Protein AF-A0A8H8A0B0-F1 (afdb_monomer)

Radius of gyration: 23.42 Å; Cα contacts (8 Å, |Δi|>4): 207; chains: 1; bounding box: 72×51×48 Å

InterPro domains:
  IPR011990 Tetratricopeptide-like helical domain superfamily [G3DSA:1.25.40.10] (2-186)
  IPR011990 Tetratricopeptide-like helical domain superfamily [SSF48452] (5-147)
  IPR019734 Tetratricopeptide repeat [PF13181] (86-110)
  IPR019734 Tetratricopeptide repeat [SM00028] (80-113)
  IPR019734 Tetratricopeptide repeat [SM00028] (118-151)
  IPR038906 Tetratricopeptide repeat protein 36 [PTHR21405] (84-177)

Sequence (189 aa):
MEADAVLHAEAGRLDEAIDELNKCINVCGDYASAYNNRYAVLRAGRLVESMVRTSACFVVVRACQNSMHFFFSFLGPPHLWEFSR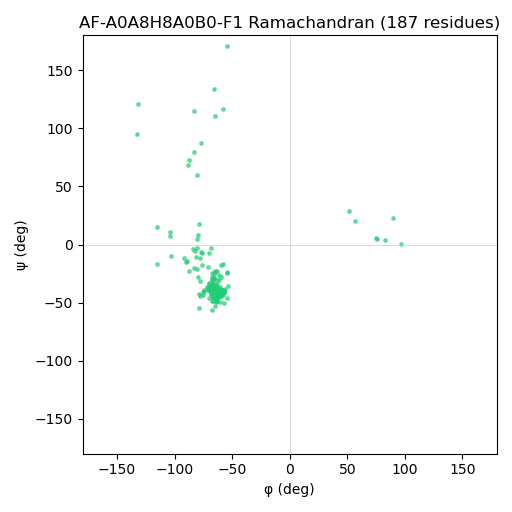RAQAYRLKGENDKAKDDLDKAILLAGGDKAVLNKAYTQRGALHKALGNEDTALADLEKGAEYGNPIASGAAVSMNPYAKLCNAIVSEVMEAELRKGLGKDKAEQ

Secondary structure (DSSP, 8-state):
-HHHHHHHHHTT-HHHHHHHHHHHHHH-TT-HHHHHHHHHHHHHTT-HHHHHHHHHHTTSTTTGGGGGTTTTTSS--TTHHHHHHHHHHHHHTT-HHHHHHHHHHHHHHTTT-HHHHHHHHHHHHHHHHHTT-HHHHHHHHHHHHHTT-HHHHHHHHHH-HHHHHHHHHHHHHHHHHHHHHHHHTTT--

Nearest PDB structures (foldseek):
  9fef-assembly1_E  TM=3.498E-01  e=2.216E-02  Trypanosoma cruzi strain CL Brener
  3rkv-assembly1_A  TM=4.868E-01  e=1.807E-01  Caenorhabditis elegans
  7wb4-assembly1_e  TM=5.100E-01  e=2.306E-01  Xenopus laevis
  8gl8-assembly1_I  TM=4.202E-01  e=2.306E-01  Flavobacterium johnsoniae
  7tdz-assembly1_a  TM=5.398E-01  e=6.750E-01  Xenopus laevis

Mean predicted aligned error: 14.29 Å

Structure (mmCIF, N/CA/C/O backbone):
data_AF-A0A8H8A0B0-F1
#
_entry.id   AF-A0A8H8A0B0-F1
#
loop_
_atom_site.group_PDB
_atom_site.id
_atom_site.type_symbol
_atom_site.label_atom_id
_atom_site.label_alt_id
_atom_site.label_comp_id
_atom_site.label_asym_id
_atom_site.label_entity_id
_atom_site.label_seq_id
_atom_site.pdbx_PDB_ins_code
_atom_site.Cartn_x
_atom_site.Cartn_y
_atom_site.Cartn_z
_atom_site.occupancy
_atom_site.B_iso_or_equiv
_atom_site.auth_seq_id
_atom_site.auth_comp_id
_atom_site.auth_asym_id
_atom_site.auth_atom_id
_atom_site.pdbx_PDB_model_num
ATOM 1 N N . MET A 1 1 ? 16.549 8.514 -24.887 1.00 73.06 1 MET A N 1
ATOM 2 C CA . MET A 1 1 ? 15.956 7.273 -24.354 1.00 73.06 1 MET A CA 1
ATOM 3 C C . MET A 1 1 ? 15.178 7.539 -23.063 1.00 73.06 1 MET A C 1
ATOM 5 O O . MET A 1 1 ? 13.972 7.690 -23.128 1.00 73.06 1 MET A O 1
ATOM 9 N N . GLU A 1 2 ? 15.800 7.688 -21.886 1.00 75.69 2 GLU A N 1
ATOM 10 C CA . GLU A 1 2 ? 15.018 7.940 -20.654 1.00 75.69 2 GLU A CA 1
ATOM 11 C C . GLU A 1 2 ? 14.378 9.335 -20.604 1.00 75.69 2 GLU A C 1
ATOM 13 O O . GLU A 1 2 ? 13.201 9.447 -20.279 1.00 75.69 2 GLU A O 1
ATOM 18 N N . ALA A 1 3 ? 15.131 10.386 -20.942 1.00 80.88 3 ALA A N 1
ATOM 19 C CA . ALA A 1 3 ? 14.596 11.747 -20.999 1.00 80.88 3 ALA A CA 1
ATOM 20 C C . ALA A 1 3 ? 13.410 11.844 -21.975 1.00 80.88 3 ALA A C 1
ATOM 22 O O . ALA A 1 3 ? 12.396 12.457 -21.656 1.00 80.88 3 ALA A O 1
ATOM 23 N N . ASP A 1 4 ? 13.498 11.152 -23.114 1.00 85.38 4 ASP A N 1
ATOM 24 C CA . ASP A 1 4 ? 12.408 11.071 -24.091 1.00 85.38 4 ASP A CA 1
ATOM 25 C C . ASP A 1 4 ? 11.184 10.370 -23.493 1.00 85.38 4 ASP A C 1
ATOM 27 O O . ASP A 1 4 ? 10.067 10.861 -23.626 1.00 85.38 4 ASP A O 1
ATOM 31 N N . ALA A 1 5 ? 11.376 9.273 -22.754 1.00 83.50 5 ALA A N 1
ATOM 32 C CA . ALA A 1 5 ? 10.277 8.596 -22.073 1.00 83.50 5 ALA A CA 1
ATOM 33 C C . ALA A 1 5 ? 9.561 9.488 -21.048 1.00 83.50 5 ALA A C 1
ATOM 35 O O . ALA A 1 5 ? 8.336 9.435 -20.937 1.00 83.50 5 ALA A O 1
ATOM 36 N N . VAL A 1 6 ? 10.308 10.319 -20.313 1.00 80.12 6 VAL A N 1
ATOM 37 C CA . VAL A 1 6 ? 9.731 11.296 -19.377 1.00 80.12 6 VAL A CA 1
ATOM 38 C C . VAL A 1 6 ? 8.913 12.342 -20.138 1.00 80.12 6 VAL A C 1
ATOM 40 O O . VAL A 1 6 ? 7.777 12.605 -19.756 1.00 80.12 6 VAL A O 1
ATOM 43 N N . LEU A 1 7 ? 9.418 12.851 -21.265 1.00 86.06 7 LEU A N 1
ATOM 44 C CA . LEU A 1 7 ? 8.682 13.794 -22.116 1.00 86.06 7 LEU A CA 1
ATOM 45 C C . LEU A 1 7 ? 7.396 13.182 -22.698 1.00 86.06 7 LEU A C 1
ATOM 47 O O . LEU A 1 7 ? 6.354 13.837 -22.734 1.00 86.06 7 LEU A O 1
ATOM 51 N N . HIS A 1 8 ? 7.434 11.918 -23.131 1.00 85.19 8 HIS A N 1
ATOM 52 C CA . HIS A 1 8 ? 6.237 11.197 -23.577 1.00 85.19 8 HIS A CA 1
ATOM 53 C C . HIS A 1 8 ? 5.222 11.024 -22.438 1.00 85.19 8 HIS A C 1
ATOM 55 O O . HIS A 1 8 ? 4.023 11.214 -22.654 1.00 85.19 8 HIS A O 1
ATOM 61 N N . ALA A 1 9 ? 5.691 10.738 -21.219 1.00 80.50 9 ALA A N 1
ATOM 62 C CA . ALA A 1 9 ? 4.840 10.612 -20.040 1.00 80.50 9 ALA A CA 1
ATOM 63 C C . ALA A 1 9 ? 4.184 11.944 -19.640 1.00 80.50 9 ALA A C 1
ATOM 65 O O . ALA A 1 9 ? 2.982 11.972 -19.378 1.00 80.50 9 ALA A O 1
ATOM 66 N N . GLU A 1 10 ? 4.941 13.045 -19.641 1.00 81.12 10 GLU A N 1
ATOM 67 C CA . GLU A 1 10 ? 4.428 14.398 -19.375 1.00 81.12 10 GLU A CA 1
ATOM 68 C C . GLU A 1 10 ? 3.406 14.839 -20.428 1.00 81.12 10 GLU A C 1
ATOM 70 O O . GLU A 1 10 ? 2.420 15.500 -20.106 1.00 81.12 10 GLU A O 1
ATOM 75 N N . ALA A 1 11 ? 3.587 14.408 -21.676 1.00 86.50 11 ALA A N 1
ATOM 76 C CA . ALA A 1 11 ? 2.640 14.650 -22.757 1.00 86.50 11 ALA A CA 1
ATOM 77 C C . ALA A 1 11 ? 1.433 13.686 -22.767 1.00 86.50 11 ALA A C 1
ATOM 79 O O . ALA A 1 11 ? 0.626 13.728 -23.696 1.00 86.50 11 ALA A O 1
ATOM 80 N N . GLY A 1 12 ? 1.307 12.799 -21.771 1.00 82.69 12 GLY A N 1
ATOM 81 C CA . GLY A 1 12 ? 0.203 11.843 -21.640 1.00 82.69 12 GLY A CA 1
ATOM 82 C C . GLY A 1 12 ? 0.261 10.644 -22.594 1.00 82.69 12 GLY A C 1
ATOM 83 O O . GLY A 1 12 ? -0.661 9.830 -22.609 1.00 82.69 12 GLY A O 1
ATOM 84 N N . ARG A 1 13 ? 1.340 10.490 -23.371 1.00 85.44 13 ARG A N 1
ATOM 85 C CA . ARG A 1 13 ? 1.559 9.356 -24.282 1.00 85.44 13 ARG A CA 1
ATOM 86 C C . ARG A 1 13 ? 2.233 8.212 -23.527 1.00 85.44 13 ARG A C 1
ATOM 88 O O . ARG A 1 13 ? 3.426 7.949 -23.662 1.00 85.44 13 ARG A O 1
ATOM 95 N N . LEU A 1 14 ? 1.449 7.567 -22.666 1.00 80.81 14 LEU A N 1
ATOM 96 C CA . LEU A 1 14 ? 1.947 6.592 -21.693 1.00 80.81 14 LEU A CA 1
ATOM 97 C C . LEU A 1 14 ? 2.497 5.313 -22.347 1.00 80.81 14 LEU A C 1
ATOM 99 O O . LEU A 1 14 ? 3.480 4.769 -21.851 1.00 80.81 14 LEU A O 1
ATOM 103 N N . ASP A 1 15 ? 1.916 4.861 -23.460 1.00 80.38 15 ASP A N 1
ATOM 104 C CA . ASP A 1 15 ? 2.368 3.651 -24.165 1.00 80.38 15 ASP A CA 1
ATOM 105 C C . ASP A 1 15 ? 3.755 3.846 -24.796 1.00 80.38 15 ASP A C 1
ATOM 107 O O . ASP A 1 15 ? 4.658 3.035 -24.592 1.00 80.38 15 ASP A O 1
ATOM 111 N N . GLU A 1 16 ? 3.968 4.984 -25.461 1.00 83.81 16 GLU A N 1
ATOM 112 C CA . GLU A 1 16 ? 5.264 5.358 -26.042 1.00 83.81 16 GLU A CA 1
ATOM 113 C C . GLU A 1 16 ? 6.342 5.508 -24.960 1.00 83.81 16 GLU A C 1
ATOM 115 O O . GLU A 1 16 ? 7.472 5.047 -25.125 1.00 83.81 16 GLU A O 1
ATOM 120 N N . ALA A 1 17 ? 5.981 6.104 -23.818 1.00 84.25 17 ALA A N 1
ATOM 121 C CA . ALA A 1 17 ? 6.876 6.215 -22.672 1.00 84.25 17 ALA A CA 1
ATOM 122 C C . ALA A 1 17 ? 7.296 4.833 -22.139 1.00 84.25 17 ALA A C 1
ATOM 124 O O . ALA A 1 17 ? 8.463 4.623 -21.806 1.00 84.25 17 ALA A O 1
ATOM 125 N N . ILE A 1 18 ? 6.372 3.869 -22.079 1.00 80.19 18 ILE A N 1
ATOM 126 C CA . ILE A 1 18 ? 6.668 2.496 -21.646 1.00 80.19 18 ILE A CA 1
ATOM 127 C C . ILE A 1 18 ? 7.597 1.796 -22.635 1.00 80.19 18 ILE A C 1
ATOM 129 O O . ILE A 1 18 ? 8.544 1.139 -22.197 1.00 80.19 18 ILE A O 1
ATOM 133 N N . ASP A 1 19 ? 7.361 1.938 -23.937 1.00 82.69 19 ASP A N 1
ATOM 134 C CA . ASP A 1 19 ? 8.206 1.336 -24.969 1.00 82.69 19 ASP A CA 1
ATOM 135 C C . ASP A 1 19 ? 9.628 1.885 -24.932 1.00 82.69 19 ASP A C 1
ATOM 137 O O . ASP A 1 19 ? 10.597 1.126 -25.007 1.00 82.69 19 ASP A O 1
ATOM 141 N N . GLU A 1 20 ? 9.774 3.189 -24.736 1.00 85.38 20 GLU A N 1
ATOM 142 C CA . GLU A 1 20 ? 11.083 3.818 -24.641 1.00 85.38 20 GLU A CA 1
ATOM 143 C C . GLU A 1 20 ? 11.836 3.373 -23.373 1.00 85.38 20 GLU A C 1
ATOM 145 O O . GLU A 1 20 ? 13.033 3.078 -23.414 1.00 85.38 20 GLU A O 1
ATOM 150 N N . LEU A 1 21 ? 11.125 3.183 -22.257 1.00 76.19 21 LEU A N 1
ATOM 151 C CA . LEU A 1 21 ? 11.701 2.616 -21.032 1.00 76.19 21 LEU A CA 1
ATOM 152 C C . LEU A 1 21 ? 12.034 1.128 -21.180 1.00 76.19 21 LEU A C 1
ATOM 154 O O . LEU A 1 21 ? 13.028 0.670 -20.618 1.00 76.19 21 LEU A O 1
ATOM 158 N N . ASN A 1 22 ? 11.262 0.371 -21.964 1.00 76.25 22 ASN A N 1
ATOM 159 C CA . ASN A 1 22 ? 11.602 -1.007 -22.320 1.00 76.25 22 ASN A CA 1
ATOM 160 C C . ASN A 1 22 ? 12.890 -1.061 -23.145 1.00 76.25 22 ASN A C 1
ATOM 162 O O . ASN A 1 22 ? 13.726 -1.924 -22.894 1.00 76.25 22 ASN A O 1
ATOM 166 N N . LYS A 1 23 ? 13.102 -0.120 -24.074 1.00 81.94 23 LYS A N 1
ATOM 167 C CA . LYS A 1 23 ? 14.379 -0.007 -24.796 1.00 81.94 23 LYS A CA 1
ATOM 168 C C . LYS A 1 23 ? 15.532 0.299 -23.840 1.00 81.94 23 LYS A C 1
ATOM 170 O O . LYS A 1 23 ? 16.561 -0.363 -23.935 1.00 81.94 23 LYS A O 1
ATOM 175 N N . CYS A 1 24 ? 15.360 1.224 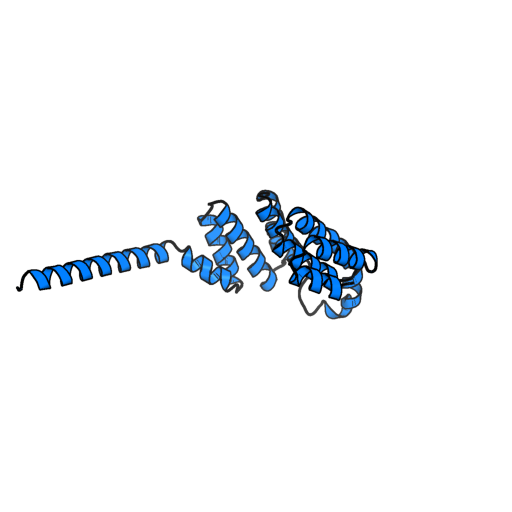-22.886 1.00 76.25 24 CYS A N 1
ATOM 176 C CA . CYS A 1 24 ? 16.366 1.495 -21.844 1.00 76.25 24 CYS A CA 1
ATOM 177 C C . CYS A 1 24 ? 16.759 0.228 -21.082 1.00 76.25 24 CYS A C 1
ATOM 179 O O . CYS A 1 24 ? 17.943 -0.044 -20.901 1.00 76.25 24 CYS A O 1
ATOM 181 N N . ILE A 1 25 ? 15.760 -0.554 -20.677 1.00 72.50 25 ILE A N 1
ATOM 182 C CA . ILE A 1 25 ? 15.951 -1.806 -19.945 1.00 72.50 25 ILE A CA 1
ATOM 183 C C . ILE A 1 25 ? 16.625 -2.867 -20.825 1.00 72.50 25 ILE A C 1
ATOM 185 O O . ILE A 1 25 ? 17.501 -3.584 -20.362 1.00 72.50 25 ILE A O 1
ATOM 189 N N . ASN A 1 26 ? 16.266 -2.962 -22.103 1.00 72.62 26 ASN A N 1
ATOM 190 C CA . ASN A 1 26 ? 16.876 -3.933 -23.012 1.00 72.62 26 ASN A CA 1
ATOM 191 C C . ASN A 1 26 ? 18.353 -3.623 -23.300 1.00 72.62 26 ASN A C 1
ATOM 193 O O . ASN A 1 26 ? 1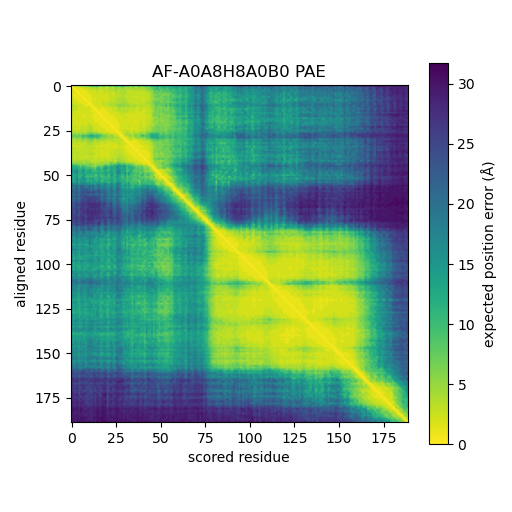9.133 -4.543 -23.529 1.00 72.62 26 ASN A O 1
ATOM 197 N N . VAL A 1 27 ? 18.737 -2.343 -23.290 1.00 74.81 27 VAL A N 1
ATOM 198 C CA . VAL A 1 27 ? 20.132 -1.912 -23.468 1.00 74.81 27 VAL A CA 1
ATOM 199 C C . VAL A 1 27 ? 20.933 -2.087 -22.177 1.00 74.81 27 VAL A C 1
ATOM 201 O O . VAL A 1 27 ? 22.065 -2.561 -22.212 1.00 74.81 27 VAL A O 1
ATOM 204 N N . CYS A 1 28 ? 20.350 -1.725 -21.034 1.00 61.38 28 CYS A N 1
ATOM 205 C CA . CYS A 1 28 ? 20.954 -1.895 -19.720 1.00 61.38 28 CYS A CA 1
ATOM 206 C C . CYS A 1 28 ? 19.924 -2.521 -18.772 1.00 61.38 28 CYS A C 1
ATOM 208 O O . CYS A 1 28 ? 19.108 -1.829 -18.158 1.00 61.38 28 CYS A O 1
ATOM 210 N N . GLY A 1 29 ? 19.983 -3.854 -18.657 1.00 58.41 29 GLY A N 1
ATOM 211 C CA . GLY A 1 29 ? 19.042 -4.662 -17.864 1.00 58.41 29 GLY A CA 1
ATOM 212 C C . GLY A 1 29 ? 19.004 -4.308 -16.379 1.00 58.41 29 GLY A C 1
ATOM 213 O O . GLY A 1 29 ? 18.024 -4.609 -15.701 1.00 58.41 29 GLY A O 1
ATOM 214 N N . ASP A 1 30 ? 20.036 -3.614 -15.913 1.00 57.94 30 ASP A N 1
ATOM 215 C CA . ASP A 1 30 ? 20.274 -3.203 -14.538 1.00 57.94 30 ASP A CA 1
ATOM 216 C C . ASP A 1 30 ? 19.978 -1.709 -14.280 1.00 57.94 30 ASP A C 1
ATOM 218 O O . ASP A 1 30 ? 20.292 -1.157 -13.220 1.00 57.94 30 ASP A O 1
ATOM 222 N N . TYR A 1 31 ? 19.348 -1.019 -15.236 1.00 66.44 31 TYR A N 1
ATOM 223 C CA . TYR A 1 31 ? 19.126 0.421 -15.149 1.00 66.44 31 TYR A CA 1
ATOM 224 C C . TYR A 1 31 ? 17.971 0.800 -14.205 1.00 66.44 31 TYR A C 1
ATOM 226 O O . TYR A 1 31 ? 16.823 0.981 -14.617 1.00 66.44 31 TYR A O 1
ATOM 234 N N . ALA A 1 32 ? 18.284 0.956 -12.915 1.00 61.06 32 ALA A N 1
ATOM 235 C CA . ALA A 1 32 ? 17.314 1.226 -11.849 1.00 61.06 32 ALA A CA 1
ATOM 236 C C . ALA A 1 32 ? 16.399 2.441 -12.114 1.00 61.06 32 ALA A C 1
ATOM 238 O O . ALA A 1 32 ? 15.214 2.405 -11.769 1.00 61.06 32 ALA A O 1
ATOM 239 N N . SER A 1 33 ? 16.920 3.499 -12.748 1.00 68.25 33 SER A N 1
ATOM 240 C CA . SER A 1 33 ? 16.142 4.706 -13.060 1.00 68.25 33 SER A CA 1
ATOM 241 C C . SER A 1 33 ? 15.026 4.434 -14.077 1.00 68.25 33 SER A C 1
ATOM 243 O O . SER A 1 33 ? 13.874 4.798 -13.832 1.00 68.25 33 SER A O 1
ATOM 245 N N . ALA A 1 34 ? 15.296 3.674 -15.148 1.00 69.62 34 ALA A N 1
ATOM 246 C CA . ALA A 1 34 ? 14.260 3.317 -16.123 1.00 69.62 34 ALA A CA 1
ATOM 247 C C . ALA A 1 34 ? 13.159 2.433 -15.531 1.00 69.62 34 ALA A C 1
ATOM 249 O O . ALA A 1 34 ? 11.988 2.631 -15.848 1.00 69.62 34 ALA A O 1
ATOM 250 N N . TYR A 1 35 ? 13.483 1.499 -14.633 1.00 68.50 35 TYR A N 1
ATOM 251 C CA . TYR A 1 35 ? 12.449 0.724 -13.939 1.00 68.50 35 TYR A CA 1
ATOM 252 C C . TYR A 1 35 ? 11.581 1.602 -13.027 1.00 68.50 35 TYR A C 1
ATOM 254 O O . TYR A 1 35 ? 10.359 1.430 -12.993 1.00 68.50 35 TYR A O 1
ATOM 262 N N . ASN A 1 36 ? 12.188 2.557 -12.311 1.00 67.06 36 ASN A N 1
ATOM 263 C CA . ASN A 1 36 ? 11.460 3.502 -11.460 1.00 67.06 36 ASN A CA 1
ATOM 264 C C . ASN A 1 36 ? 10.526 4.402 -12.276 1.00 67.06 36 ASN A C 1
ATOM 266 O O . ASN A 1 36 ? 9.348 4.534 -11.931 1.00 67.06 36 ASN A O 1
ATOM 270 N N . ASN A 1 37 ? 11.023 4.953 -13.380 1.00 74.00 37 ASN A N 1
ATOM 271 C CA . ASN A 1 37 ? 10.238 5.794 -14.275 1.00 74.00 37 ASN A CA 1
ATOM 272 C C . ASN A 1 37 ? 9.130 4.991 -14.964 1.00 74.00 37 ASN A C 1
ATOM 274 O O . ASN A 1 37 ? 7.982 5.431 -14.999 1.00 74.00 37 ASN A O 1
ATOM 278 N N . ARG A 1 38 ? 9.401 3.747 -15.376 1.00 73.94 38 ARG A N 1
ATOM 279 C CA . ARG A 1 38 ? 8.389 2.867 -15.983 1.00 73.94 38 ARG A CA 1
ATOM 280 C C . ARG A 1 38 ? 7.274 2.548 -15.004 1.00 73.94 38 ARG A C 1
ATOM 282 O O . ARG A 1 38 ? 6.103 2.590 -15.366 1.00 73.94 38 ARG A O 1
ATOM 289 N N . TYR A 1 39 ? 7.616 2.280 -13.748 1.00 70.31 39 TYR A N 1
ATOM 290 C CA . TYR A 1 39 ? 6.628 2.074 -12.695 1.00 70.31 39 TYR A CA 1
ATOM 291 C C . TYR A 1 39 ? 5.722 3.300 -12.491 1.00 70.31 39 TYR A C 1
ATOM 293 O O . TYR A 1 39 ? 4.510 3.142 -12.334 1.00 70.31 39 TYR A O 1
ATOM 301 N N . ALA A 1 40 ? 6.284 4.512 -12.502 1.00 70.62 40 ALA A N 1
ATOM 302 C CA . ALA A 1 40 ? 5.507 5.742 -12.359 1.00 70.62 40 ALA A CA 1
ATOM 303 C C . ALA A 1 40 ? 4.502 5.915 -13.512 1.00 70.62 40 ALA A C 1
ATOM 305 O O . ALA A 1 40 ? 3.321 6.163 -13.262 1.00 70.62 40 ALA A O 1
ATOM 306 N N . VAL A 1 41 ? 4.946 5.679 -14.751 1.00 74.06 41 VAL A N 1
ATOM 307 C CA . VAL A 1 41 ? 4.102 5.730 -15.957 1.00 74.06 41 VAL A CA 1
ATOM 308 C C . VAL A 1 41 ? 2.993 4.675 -15.908 1.00 74.06 41 VAL A C 1
ATOM 310 O O . VAL A 1 41 ? 1.827 4.980 -16.149 1.00 74.06 41 VAL A O 1
ATOM 313 N N . LEU A 1 42 ? 3.313 3.443 -15.505 1.00 69.88 42 LEU A N 1
ATOM 314 C CA . LEU A 1 42 ? 2.336 2.355 -15.379 1.00 69.88 42 LEU A CA 1
ATOM 315 C C . LEU A 1 42 ? 1.269 2.626 -14.315 1.00 69.88 42 LEU A C 1
ATOM 317 O O . LEU A 1 42 ? 0.097 2.301 -14.514 1.00 69.88 42 LEU A O 1
ATOM 321 N N . ARG A 1 43 ? 1.661 3.248 -13.197 1.00 63.19 43 ARG A N 1
ATOM 322 C CA . ARG A 1 43 ? 0.727 3.687 -12.156 1.00 63.19 43 ARG A CA 1
ATOM 323 C C . ARG A 1 43 ? -0.204 4.784 -12.675 1.00 63.19 43 ARG A C 1
ATOM 325 O O . ARG A 1 43 ? -1.392 4.744 -12.365 1.00 63.19 43 ARG A O 1
ATOM 332 N N . ALA A 1 44 ? 0.320 5.727 -13.457 1.00 69.75 44 ALA A N 1
ATOM 333 C CA . ALA A 1 44 ? -0.475 6.783 -14.079 1.00 69.75 44 ALA A CA 1
ATOM 334 C C . ALA A 1 44 ? -1.471 6.217 -15.108 1.00 69.75 44 ALA A C 1
ATOM 336 O O . ALA A 1 44 ? -2.640 6.595 -15.100 1.00 69.75 44 ALA A O 1
ATOM 337 N N . GLY A 1 45 ? -1.043 5.243 -15.918 1.00 68.75 45 GLY A N 1
ATOM 338 C CA . GLY A 1 45 ? -1.876 4.594 -16.939 1.00 68.75 45 GLY A CA 1
ATOM 339 C C . GLY A 1 45 ? -2.820 3.509 -16.424 1.00 68.75 45 GLY A C 1
ATOM 340 O O . GLY A 1 45 ? -3.568 2.938 -17.209 1.00 68.75 45 GLY A O 1
ATOM 341 N N . ARG A 1 46 ? -2.787 3.187 -15.121 1.00 65.31 46 ARG A N 1
ATOM 342 C CA . ARG A 1 46 ? -3.504 2.043 -14.516 1.00 65.31 46 ARG A CA 1
ATOM 343 C C . ARG A 1 46 ? -3.243 0.709 -15.239 1.00 65.31 46 ARG A C 1
ATOM 345 O O . ARG A 1 46 ? -4.076 -0.192 -15.201 1.00 65.31 46 ARG A O 1
ATOM 352 N N . LEU A 1 47 ? -2.076 0.551 -15.867 1.00 61.97 47 LEU A N 1
ATOM 353 C CA . LEU A 1 47 ? -1.691 -0.659 -16.598 1.00 61.97 47 LEU A CA 1
ATOM 354 C C . LEU A 1 47 ? -1.140 -1.709 -15.626 1.00 61.97 47 LEU A C 1
ATOM 356 O O . LEU A 1 47 ? 0.068 -1.895 -15.455 1.00 61.97 47 LEU A O 1
ATOM 360 N N . VAL A 1 48 ? -2.060 -2.393 -14.951 1.00 55.50 48 VAL A N 1
ATOM 361 C CA . VAL A 1 48 ? -1.759 -3.290 -13.829 1.00 55.50 48 VAL A CA 1
ATOM 362 C C . VAL A 1 48 ? -0.939 -4.516 -14.242 1.00 55.50 48 VAL A C 1
ATOM 364 O O . VAL A 1 48 ? -0.074 -4.978 -13.499 1.00 55.50 48 VAL A O 1
ATOM 367 N N . GLU A 1 49 ? -1.182 -5.059 -15.434 1.00 54.06 49 GLU A N 1
ATOM 368 C CA . GLU A 1 49 ? -0.477 -6.245 -15.934 1.00 54.06 49 GLU A CA 1
ATOM 369 C C . GLU A 1 49 ? 1.016 -5.993 -16.127 1.00 54.06 49 GLU A C 1
ATOM 371 O O . GLU A 1 49 ? 1.860 -6.743 -15.629 1.00 54.06 49 GLU A O 1
ATOM 376 N N . SER A 1 50 ? 1.338 -4.865 -16.748 1.00 55.28 50 SER A N 1
ATOM 377 C CA . SER A 1 50 ? 2.710 -4.414 -16.918 1.00 55.28 50 SER A CA 1
ATOM 378 C C . SER A 1 50 ? 3.363 -4.052 -15.579 1.00 55.28 50 SER A C 1
ATOM 380 O O . SER A 1 50 ? 4.562 -4.268 -15.418 1.00 55.28 50 SER A O 1
ATOM 382 N N . MET A 1 51 ? 2.604 -3.581 -14.581 1.00 58.91 51 MET A N 1
ATOM 383 C CA . MET A 1 51 ? 3.100 -3.279 -13.227 1.00 58.91 51 MET A CA 1
ATOM 384 C C . MET A 1 51 ? 3.550 -4.542 -12.468 1.00 58.91 51 MET A C 1
ATOM 386 O O . MET A 1 51 ? 4.634 -4.544 -11.879 1.00 58.91 51 MET A O 1
ATOM 390 N N . VAL A 1 52 ? 2.782 -5.639 -12.547 1.00 55.78 52 VAL A N 1
ATOM 391 C CA . VAL A 1 52 ? 3.173 -6.959 -12.002 1.00 55.78 52 VAL A CA 1
ATOM 392 C C . VAL A 1 52 ? 4.409 -7.504 -12.726 1.00 55.78 52 VAL A C 1
ATOM 394 O O . VAL A 1 52 ? 5.356 -7.961 -12.090 1.00 55.78 52 VAL A O 1
ATOM 397 N N . ARG A 1 53 ? 4.452 -7.404 -14.060 1.00 56.81 53 ARG A N 1
ATOM 398 C CA . ARG A 1 53 ? 5.588 -7.892 -14.861 1.00 56.81 53 ARG A CA 1
ATOM 399 C C . ARG A 1 53 ? 6.879 -7.115 -14.587 1.00 56.81 53 ARG A C 1
ATOM 401 O O . ARG A 1 53 ? 7.945 -7.714 -14.512 1.00 56.81 53 ARG A O 1
ATOM 408 N N . THR A 1 54 ? 6.789 -5.798 -14.400 1.00 55.16 54 THR A N 1
ATOM 409 C CA . THR A 1 54 ? 7.949 -4.923 -14.134 1.00 55.16 54 THR A CA 1
ATOM 410 C C . THR A 1 54 ? 8.500 -5.143 -12.723 1.00 55.16 54 THR A C 1
ATOM 412 O O . THR A 1 54 ? 9.711 -5.144 -12.533 1.00 55.16 54 THR A O 1
ATOM 415 N N . SER A 1 55 ? 7.625 -5.391 -11.743 1.00 51.91 55 SER A N 1
ATOM 416 C CA . SER A 1 55 ? 8.035 -5.732 -10.373 1.00 51.91 55 SER A CA 1
ATOM 417 C C . SER A 1 55 ? 8.638 -7.138 -10.273 1.00 51.91 55 SER A C 1
ATOM 419 O O . SER A 1 55 ? 9.644 -7.301 -9.595 1.00 51.91 55 SER A O 1
ATOM 421 N N . ALA A 1 56 ? 8.128 -8.122 -11.023 1.00 44.94 56 ALA A N 1
ATOM 422 C CA . ALA A 1 56 ? 8.753 -9.446 -11.140 1.00 44.94 56 ALA A CA 1
ATOM 423 C C . ALA A 1 56 ? 10.109 -9.428 -11.883 1.00 44.94 56 ALA A C 1
ATOM 425 O O . ALA A 1 56 ? 10.970 -10.263 -11.622 1.00 44.94 56 ALA A O 1
ATOM 426 N N . CYS A 1 57 ? 10.327 -8.477 -12.797 1.00 45.44 57 CYS A N 1
ATOM 427 C CA . CYS A 1 57 ? 11.565 -8.367 -13.579 1.00 45.44 57 CYS A CA 1
ATOM 428 C C . CYS A 1 57 ? 12.741 -7.778 -12.773 1.00 45.44 57 CYS A C 1
ATOM 430 O O . CYS A 1 57 ? 13.898 -8.004 -13.117 1.00 45.44 57 CYS A O 1
ATOM 432 N N . PHE A 1 58 ? 12.482 -7.114 -11.640 1.00 45.59 58 PHE A N 1
ATOM 433 C CA . PHE A 1 58 ? 13.540 -6.579 -10.771 1.00 45.59 58 PHE A CA 1
ATOM 434 C C . PHE A 1 58 ? 14.343 -7.662 -10.030 1.00 45.59 58 PHE A C 1
ATOM 4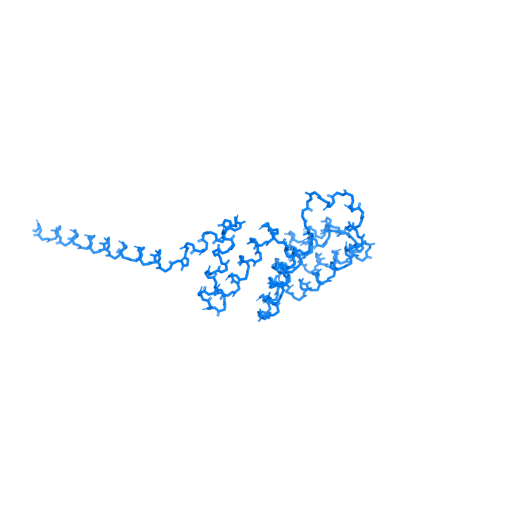36 O O . PHE A 1 58 ? 15.388 -7.366 -9.454 1.00 45.59 58 PHE A O 1
ATOM 443 N N . VAL A 1 59 ? 13.928 -8.933 -10.116 1.00 41.09 59 VAL A N 1
ATOM 444 C CA . VAL A 1 59 ? 14.771 -10.087 -9.756 1.00 41.09 59 VAL A CA 1
ATOM 445 C C . VAL A 1 59 ? 16.106 -10.059 -10.526 1.00 41.09 59 VAL A C 1
ATOM 447 O O . VAL A 1 59 ? 17.098 -10.583 -10.027 1.00 41.09 59 VAL A O 1
ATOM 450 N N . VAL A 1 60 ? 16.170 -9.386 -11.686 1.00 32.72 60 VAL A N 1
ATOM 451 C CA . VAL A 1 60 ? 17.399 -9.190 -12.477 1.00 32.72 60 VAL A CA 1
ATOM 452 C C . VAL A 1 60 ? 18.309 -8.088 -11.907 1.00 32.72 60 VAL A C 1
ATOM 454 O O . VAL A 1 60 ? 19.520 -8.272 -11.907 1.00 32.72 60 VAL A O 1
ATOM 457 N N . VAL A 1 61 ? 17.770 -7.037 -11.268 1.00 39.75 61 VAL A N 1
ATOM 458 C CA . VAL A 1 61 ? 18.568 -5.973 -10.595 1.00 39.75 61 VAL A CA 1
ATOM 459 C C . VAL A 1 61 ? 19.308 -6.487 -9.348 1.00 39.75 61 VAL A C 1
ATOM 461 O O . VAL A 1 61 ? 20.132 -5.794 -8.746 1.00 39.75 61 VAL A O 1
ATOM 464 N N . ARG A 1 62 ? 19.100 -7.758 -8.994 1.00 40.50 62 ARG A N 1
ATOM 465 C CA . ARG A 1 62 ? 19.980 -8.514 -8.099 1.00 40.50 62 ARG A CA 1
ATOM 466 C C . ARG A 1 62 ? 21.442 -8.507 -8.590 1.00 40.50 62 ARG A C 1
ATOM 468 O O . ARG A 1 62 ? 22.340 -8.627 -7.763 1.00 40.50 62 ARG A O 1
ATOM 475 N N . ALA A 1 63 ? 21.686 -8.316 -9.894 1.00 33.22 63 ALA A N 1
ATOM 476 C CA . ALA A 1 63 ? 23.022 -8.156 -10.469 1.00 33.22 63 ALA A CA 1
ATOM 477 C C . ALA A 1 63 ? 23.630 -6.762 -10.200 1.00 33.22 63 ALA A C 1
ATOM 479 O O . ALA A 1 63 ? 24.770 -6.694 -9.737 1.00 33.22 63 ALA A O 1
ATOM 480 N N . CYS A 1 64 ? 22.879 -5.660 -10.342 1.00 36.31 64 CYS A N 1
ATOM 481 C CA . CYS A 1 64 ? 23.410 -4.322 -10.024 1.00 36.31 64 CYS A CA 1
ATOM 482 C C . CYS A 1 64 ? 23.407 -3.939 -8.535 1.00 36.31 64 CYS A C 1
ATOM 484 O O . CYS A 1 64 ? 24.195 -3.084 -8.126 1.00 36.31 64 CYS A O 1
ATOM 486 N N . GLN A 1 65 ? 22.594 -4.579 -7.689 1.00 39.56 65 GLN A N 1
ATOM 487 C CA . GLN A 1 65 ? 22.667 -4.399 -6.227 1.00 39.56 65 GLN A CA 1
ATOM 488 C C . GLN A 1 65 ? 23.990 -4.913 -5.633 1.00 39.56 65 GLN A C 1
ATOM 490 O O . GLN A 1 65 ? 24.441 -4.405 -4.605 1.00 39.56 65 GLN A O 1
ATOM 495 N N . ASN A 1 66 ? 24.674 -5.836 -6.320 1.00 35.25 66 ASN A N 1
ATOM 496 C CA . ASN A 1 66 ? 25.989 -6.323 -5.905 1.00 35.25 66 ASN A CA 1
ATOM 497 C C . ASN A 1 66 ? 27.114 -5.293 -6.082 1.00 35.25 66 ASN A C 1
ATOM 499 O O . ASN A 1 66 ? 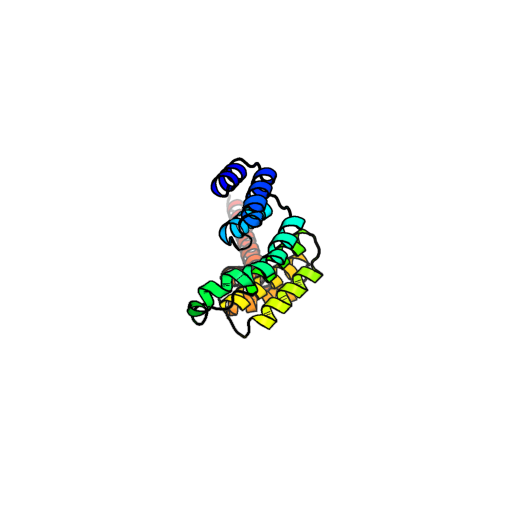28.121 -5.392 -5.385 1.00 35.25 66 ASN A O 1
ATOM 503 N N . SER A 1 67 ? 26.952 -4.257 -6.915 1.00 34.50 67 SER A N 1
ATOM 504 C CA . SER A 1 67 ? 27.960 -3.187 -7.007 1.00 34.50 67 SER A CA 1
ATOM 505 C C . SER A 1 67 ? 27.914 -2.211 -5.820 1.00 34.50 67 SER A C 1
ATOM 507 O O . SER A 1 67 ? 28.800 -1.373 -5.674 1.00 34.50 67 SER A O 1
ATOM 509 N N . MET A 1 68 ? 26.912 -2.340 -4.942 1.00 37.03 68 MET A N 1
ATOM 510 C CA . MET A 1 68 ? 26.788 -1.611 -3.674 1.00 37.03 68 MET A CA 1
ATOM 511 C C . MET A 1 68 ? 26.861 -2.533 -2.448 1.00 37.03 68 MET A C 1
ATOM 513 O O . MET A 1 68 ? 26.552 -2.099 -1.340 1.00 37.03 68 MET A O 1
ATOM 517 N N . HIS A 1 69 ? 27.324 -3.781 -2.590 1.00 34.66 69 HIS A N 1
ATOM 518 C CA . HIS A 1 69 ? 27.399 -4.743 -1.479 1.00 34.66 69 HIS A CA 1
ATOM 519 C C . HIS A 1 69 ? 28.264 -4.255 -0.292 1.00 34.66 69 HIS A C 1
ATOM 521 O O . HIS A 1 69 ? 28.139 -4.763 0.819 1.00 34.66 69 HIS A O 1
ATOM 527 N N . PHE A 1 70 ? 29.104 -3.233 -0.496 1.00 26.03 70 PHE A N 1
ATOM 528 C CA . PHE A 1 70 ? 29.905 -2.616 0.564 1.00 26.03 70 PHE A CA 1
ATOM 529 C C . PHE A 1 70 ? 29.149 -1.551 1.386 1.00 26.03 70 PHE A C 1
ATOM 531 O O . PHE A 1 70 ? 29.535 -1.261 2.512 1.00 26.03 70 PHE A O 1
ATOM 538 N N . PHE A 1 71 ? 28.052 -0.990 0.862 1.00 27.52 71 PHE A N 1
ATOM 539 C CA . PHE A 1 71 ? 27.267 0.067 1.524 1.00 27.52 71 PHE A CA 1
ATOM 540 C C . PHE A 1 71 ? 25.956 -0.450 2.154 1.00 27.52 71 PHE A C 1
ATOM 542 O O . PHE A 1 71 ? 25.297 0.253 2.919 1.00 27.52 71 PHE A O 1
ATOM 549 N N . PHE A 1 72 ? 25.580 -1.701 1.867 1.00 33.22 72 PHE A N 1
ATOM 550 C CA . PHE A 1 72 ? 24.287 -2.287 2.245 1.00 33.22 72 PHE A CA 1
ATOM 551 C C . PHE A 1 72 ? 24.196 -2.827 3.681 1.00 33.22 72 PHE A C 1
ATOM 553 O O . PHE A 1 72 ? 23.108 -3.179 4.123 1.00 33.22 72 PHE A O 1
ATOM 560 N N . SER A 1 73 ? 25.288 -2.835 4.453 1.00 30.80 73 SER A N 1
ATOM 561 C CA . SER A 1 73 ? 25.211 -3.141 5.893 1.00 30.80 73 SER A CA 1
ATOM 562 C C . SER A 1 73 ? 24.679 -1.965 6.732 1.00 30.80 73 SER A C 1
ATOM 564 O O . SER A 1 73 ? 24.482 -2.129 7.935 1.00 30.80 73 SER A O 1
ATOM 566 N N . PHE A 1 74 ? 24.469 -0.785 6.130 1.00 30.16 74 PHE A N 1
ATOM 567 C CA . PHE A 1 74 ? 24.118 0.449 6.846 1.00 30.16 74 PHE A CA 1
ATOM 568 C C . PHE A 1 74 ? 22.717 1.001 6.516 1.00 30.16 74 PHE A C 1
ATOM 570 O O . PHE A 1 74 ? 22.176 1.802 7.273 1.00 30.16 74 PHE A O 1
ATOM 577 N N . LEU A 1 75 ? 22.091 0.559 5.421 1.00 30.88 75 LEU A N 1
ATOM 578 C CA . LEU A 1 75 ? 20.740 0.957 5.008 1.00 30.88 75 LEU A CA 1
ATOM 579 C C . LEU A 1 75 ? 19.949 -0.313 4.669 1.00 30.88 75 LEU A C 1
ATOM 581 O O . LEU A 1 75 ? 20.387 -1.093 3.832 1.00 30.88 75 LEU A O 1
ATOM 58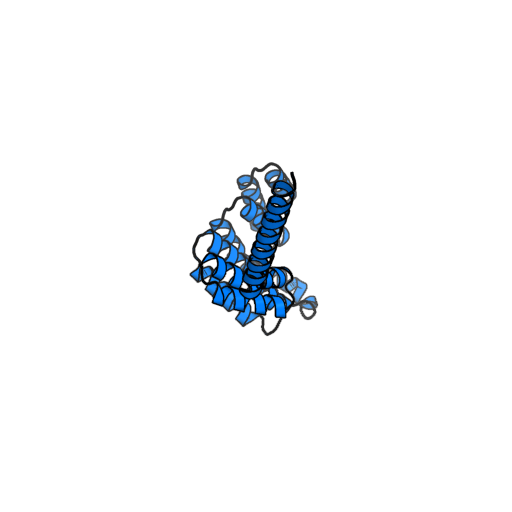5 N N . GLY A 1 76 ? 18.833 -0.533 5.368 1.00 36.06 76 GLY A N 1
ATOM 586 C CA . GLY A 1 76 ? 18.094 -1.802 5.446 1.00 36.06 76 GLY A CA 1
ATOM 587 C C . GLY A 1 76 ? 17.659 -2.466 4.121 1.00 36.06 76 GLY A C 1
ATOM 588 O O . GLY A 1 76 ? 17.781 -1.894 3.035 1.00 36.06 76 GLY A O 1
ATOM 589 N N . PRO A 1 77 ? 17.150 -3.711 4.196 1.00 42.47 77 PRO A N 1
ATOM 590 C CA . PRO A 1 77 ? 17.104 -4.638 3.070 1.00 42.47 77 PRO A CA 1
ATOM 591 C C . PRO A 1 77 ? 16.175 -4.205 1.911 1.00 42.47 77 PRO A C 1
ATOM 593 O O . PRO A 1 77 ? 14.996 -3.900 2.119 1.00 42.47 77 PRO A O 1
ATOM 596 N N . PRO A 1 78 ? 16.645 -4.291 0.649 1.00 47.94 78 PRO A N 1
ATOM 597 C CA . PRO A 1 78 ? 15.929 -3.865 -0.558 1.00 47.94 78 PRO A CA 1
ATOM 598 C C . PRO A 1 78 ? 14.854 -4.855 -1.050 1.00 47.94 78 PRO A C 1
ATOM 600 O O . PRO A 1 78 ? 14.423 -4.776 -2.197 1.00 47.94 78 PRO A O 1
ATOM 603 N N . HIS A 1 79 ? 14.390 -5.791 -0.221 1.00 51.44 79 HIS A N 1
ATOM 604 C CA . HIS A 1 79 ? 13.441 -6.833 -0.645 1.00 51.44 79 HIS A CA 1
ATOM 605 C C . HIS A 1 79 ? 11.974 -6.399 -0.537 1.00 51.44 79 HIS A C 1
ATOM 607 O O . HIS A 1 79 ? 11.114 -6.913 -1.245 1.00 51.44 79 HIS A O 1
ATOM 613 N N . LEU A 1 80 ? 11.665 -5.417 0.312 1.00 51.56 80 LEU A N 1
ATOM 614 C CA . LEU A 1 80 ? 10.280 -5.073 0.625 1.00 51.56 80 LEU A CA 1
ATOM 615 C C . LEU A 1 80 ? 9.542 -4.310 -0.484 1.00 51.56 80 LEU A C 1
ATOM 617 O O . LEU A 1 80 ? 8.341 -4.510 -0.698 1.00 51.56 80 LEU A O 1
ATOM 621 N N . TRP A 1 81 ? 10.231 -3.375 -1.141 1.00 54.78 81 TRP A N 1
ATOM 622 C CA . TRP A 1 81 ? 9.593 -2.458 -2.089 1.00 54.78 81 TRP A CA 1
ATOM 623 C C . TRP A 1 81 ? 8.963 -3.220 -3.270 1.00 54.78 81 TRP A C 1
ATOM 625 O O . TRP A 1 81 ? 7.968 -2.754 -3.816 1.00 54.78 81 TRP A O 1
ATOM 635 N N . GLU A 1 82 ? 9.477 -4.408 -3.604 1.00 57.62 82 GLU A N 1
ATOM 636 C CA . GLU A 1 82 ? 8.934 -5.306 -4.626 1.00 57.62 82 GLU A CA 1
ATOM 637 C C . GLU A 1 82 ? 7.572 -5.884 -4.215 1.00 57.62 82 GLU A C 1
ATOM 639 O O . GLU A 1 82 ? 6.585 -5.689 -4.922 1.00 57.62 82 GLU A O 1
ATOM 644 N N . PHE A 1 83 ? 7.493 -6.542 -3.053 1.00 63.78 83 PHE A N 1
ATOM 645 C CA . PHE A 1 83 ? 6.260 -7.168 -2.559 1.00 63.78 83 PHE A CA 1
ATOM 646 C C . PHE A 1 83 ? 5.144 -6.147 -2.338 1.00 63.78 83 PHE A C 1
ATOM 648 O O . PHE A 1 83 ? 4.008 -6.372 -2.744 1.00 63.78 83 PHE A O 1
ATOM 655 N N . SER A 1 84 ? 5.475 -4.977 -1.781 1.00 63.81 84 SER A N 1
ATOM 656 C CA . SER A 1 84 ? 4.494 -3.898 -1.594 1.00 63.81 84 SER A CA 1
ATOM 657 C C . SER A 1 84 ? 3.973 -3.361 -2.937 1.00 63.81 84 SER A C 1
ATOM 659 O O . SER A 1 84 ? 2.797 -3.034 -3.087 1.00 63.81 84 SER A O 1
ATOM 661 N N . ARG A 1 85 ? 4.836 -3.283 -3.959 1.00 65.44 85 ARG A N 1
ATOM 662 C CA . ARG A 1 85 ? 4.437 -2.824 -5.298 1.00 65.44 85 ARG A CA 1
ATOM 663 C C . ARG A 1 85 ? 3.629 -3.872 -6.058 1.00 65.44 85 ARG A C 1
ATOM 665 O O . ARG A 1 85 ? 2.646 -3.504 -6.702 1.00 65.44 85 ARG A O 1
ATOM 672 N N . ARG A 1 86 ? 3.981 -5.157 -5.944 1.00 66.25 86 ARG A N 1
ATOM 673 C CA . ARG A 1 86 ? 3.180 -6.266 -6.485 1.00 66.25 86 ARG A CA 1
ATOM 674 C C . ARG A 1 86 ? 1.813 -6.341 -5.834 1.00 66.25 86 ARG A C 1
ATOM 676 O O . ARG A 1 86 ? 0.824 -6.430 -6.550 1.00 66.25 86 ARG A O 1
ATOM 683 N N . ALA A 1 87 ? 1.739 -6.217 -4.514 1.00 69.94 87 ALA A N 1
ATOM 684 C CA . ALA A 1 87 ? 0.472 -6.238 -3.800 1.00 69.94 87 ALA A CA 1
ATOM 685 C C . ALA A 1 87 ? -0.474 -5.120 -4.254 1.00 69.94 87 ALA A C 1
ATOM 687 O O . ALA A 1 87 ? -1.655 -5.359 -4.504 1.00 69.94 87 ALA A O 1
ATOM 688 N N . GLN A 1 88 ? 0.048 -3.905 -4.448 1.00 67.12 88 GLN A N 1
ATOM 689 C CA . GLN A 1 88 ? -0.744 -2.801 -4.987 1.00 67.12 88 GLN A CA 1
ATOM 690 C C . GLN A 1 88 ? -1.222 -3.071 -6.421 1.00 67.12 88 GLN A C 1
ATOM 692 O O . GLN A 1 88 ? -2.366 -2.747 -6.742 1.00 67.12 88 GLN A O 1
ATOM 697 N N . ALA A 1 89 ? -0.384 -3.682 -7.261 1.00 67.75 89 ALA A N 1
ATOM 698 C CA . ALA A 1 89 ? -0.782 -4.092 -8.600 1.00 67.75 89 ALA A CA 1
ATOM 699 C C . ALA A 1 89 ? -1.873 -5.177 -8.542 1.00 67.75 89 ALA A C 1
ATOM 701 O O . ALA A 1 89 ? -2.953 -4.986 -9.085 1.00 67.75 89 ALA A O 1
ATOM 702 N N . TYR A 1 90 ? -1.671 -6.267 -7.805 1.00 73.38 90 TYR A N 1
ATOM 703 C CA . TYR A 1 90 ? -2.675 -7.322 -7.654 1.00 73.38 90 TYR A CA 1
ATOM 704 C C . TYR A 1 90 ? -4.017 -6.799 -7.127 1.00 73.38 90 TYR A C 1
ATOM 706 O O . TYR A 1 90 ? -5.061 -7.165 -7.662 1.00 73.38 90 TYR A O 1
ATOM 714 N N . ARG A 1 91 ? -4.003 -5.845 -6.186 1.00 69.31 91 ARG A N 1
ATOM 715 C CA . ARG A 1 91 ? -5.219 -5.171 -5.711 1.00 69.31 91 ARG A CA 1
ATOM 716 C C . ARG A 1 91 ? -5.960 -4.427 -6.825 1.00 69.31 91 ARG A C 1
ATOM 718 O O . ARG A 1 91 ? -7.181 -4.492 -6.888 1.00 69.31 91 ARG A O 1
ATOM 725 N N . LEU A 1 92 ? -5.249 -3.732 -7.717 1.00 69.38 92 LEU A N 1
ATOM 726 C CA . LEU A 1 92 ? -5.872 -3.055 -8.866 1.00 69.38 92 LEU A CA 1
ATOM 727 C C . LEU A 1 92 ? -6.447 -4.042 -9.894 1.00 69.38 92 LEU A C 1
ATOM 729 O O . LEU A 1 92 ? -7.366 -3.690 -10.624 1.00 69.38 92 LEU A O 1
ATOM 733 N N . LYS A 1 93 ? -5.921 -5.269 -9.936 1.00 68.81 93 LYS A N 1
ATOM 734 C CA . LYS A 1 93 ? -6.440 -6.381 -10.744 1.00 68.81 93 LYS A CA 1
ATOM 735 C C . LYS A 1 93 ? -7.624 -7.108 -10.099 1.00 68.81 93 LYS A C 1
ATOM 737 O O . LYS A 1 93 ? -8.234 -7.945 -10.751 1.00 68.81 93 LYS A O 1
ATOM 742 N N . GLY A 1 94 ? -7.925 -6.829 -8.830 1.00 74.81 94 GLY A N 1
ATOM 743 C CA . GLY A 1 94 ? -8.883 -7.604 -8.039 1.00 74.81 94 GLY A CA 1
ATOM 744 C C . GLY A 1 94 ? -8.345 -8.960 -7.561 1.00 74.81 94 GLY A C 1
ATOM 745 O O . GLY A 1 94 ? -9.075 -9.714 -6.926 1.00 74.81 94 GLY A O 1
ATOM 746 N N . GLU A 1 95 ? -7.065 -9.267 -7.800 1.00 81.56 95 GLU A N 1
ATOM 747 C CA . GLU A 1 95 ? -6.388 -10.483 -7.328 1.00 81.56 95 GLU A CA 1
ATOM 748 C C . GLU A 1 95 ? -5.957 -10.321 -5.857 1.00 81.56 95 GLU A C 1
ATOM 750 O O . GLU A 1 95 ? -4.774 -10.354 -5.511 1.00 81.56 95 GLU A O 1
ATOM 755 N N . ASN A 1 96 ? -6.931 -10.093 -4.977 1.00 83.25 96 ASN A N 1
ATOM 756 C CA . ASN A 1 96 ? -6.692 -9.705 -3.586 1.00 83.25 96 ASN A CA 1
ATOM 757 C C . ASN A 1 96 ? -5.940 -10.773 -2.772 1.00 83.25 96 ASN A C 1
ATOM 759 O O . ASN A 1 96 ? -5.149 -10.413 -1.901 1.00 83.25 96 ASN A O 1
ATOM 763 N N . ASP A 1 97 ? -6.110 -12.057 -3.091 1.00 85.94 97 ASP A N 1
ATOM 764 C CA . ASP A 1 97 ? -5.405 -13.154 -2.413 1.00 85.94 97 ASP A CA 1
ATOM 765 C C . ASP A 1 97 ? -3.897 -13.105 -2.680 1.00 85.94 97 ASP A C 1
ATOM 767 O O . ASP A 1 97 ? -3.093 -13.144 -1.753 1.00 85.94 97 ASP A O 1
ATOM 771 N N . LYS A 1 98 ? -3.496 -12.884 -3.939 1.00 79.12 98 LYS A N 1
ATOM 772 C CA . LYS A 1 98 ? -2.075 -12.721 -4.287 1.00 79.12 98 LYS A CA 1
ATOM 773 C C . LYS A 1 98 ? -1.488 -11.451 -3.685 1.00 79.12 98 LYS A C 1
ATOM 775 O O . LYS A 1 98 ? -0.321 -11.434 -3.297 1.00 79.12 98 LYS A O 1
ATOM 780 N N . ALA A 1 99 ? -2.290 -10.387 -3.599 1.00 79.56 99 ALA A N 1
ATOM 781 C CA . ALA A 1 99 ? -1.875 -9.163 -2.926 1.00 79.56 99 ALA A CA 1
ATOM 782 C C . ALA A 1 99 ? -1.585 -9.411 -1.441 1.00 79.56 99 ALA A C 1
ATOM 784 O O . ALA A 1 99 ? -0.577 -8.930 -0.924 1.00 79.56 99 ALA A O 1
ATOM 785 N N . LYS A 1 100 ? -2.447 -10.181 -0.772 1.00 88.25 100 LYS A N 1
ATOM 786 C CA . LYS A 1 100 ? -2.274 -10.568 0.625 1.00 88.25 100 LYS A CA 1
ATOM 787 C C . LYS A 1 100 ? -1.034 -11.442 0.817 1.00 88.25 100 LYS A C 1
ATOM 789 O O . LYS A 1 100 ? -0.210 -11.107 1.662 1.00 88.25 100 LYS A O 1
ATOM 794 N N . ASP A 1 101 ? -0.855 -12.478 0.001 1.00 84.12 101 ASP A N 1
ATOM 795 C CA . ASP A 1 101 ? 0.297 -13.386 0.093 1.00 84.12 101 ASP A CA 1
ATOM 796 C C . ASP A 1 101 ? 1.636 -12.645 -0.020 1.00 84.12 101 ASP A C 1
ATOM 798 O O . ASP A 1 101 ? 2.594 -12.942 0.697 1.00 84.12 101 ASP A O 1
ATOM 802 N N . ASP A 1 102 ? 1.719 -11.660 -0.916 1.00 77.75 102 ASP A N 1
ATOM 803 C CA . ASP A 1 102 ? 2.923 -10.847 -1.071 1.00 77.75 102 ASP A CA 1
ATOM 804 C C . ASP A 1 102 ? 3.159 -9.925 0.132 1.00 77.75 102 ASP A C 1
ATOM 806 O O . ASP A 1 102 ? 4.304 -9.761 0.559 1.00 77.75 102 ASP A O 1
ATOM 810 N N . LEU A 1 103 ? 2.100 -9.364 0.723 1.00 83.31 103 LEU A N 1
ATOM 811 C CA . LEU A 1 103 ? 2.203 -8.564 1.948 1.00 83.31 103 LEU A CA 1
ATOM 812 C C . LEU A 1 103 ? 2.595 -9.416 3.163 1.00 83.31 103 LEU A C 1
ATOM 814 O O . LEU A 1 103 ? 3.380 -8.965 3.997 1.00 83.31 103 LEU A O 1
ATOM 818 N N . ASP A 1 104 ? 2.124 -10.657 3.239 1.00 87.62 104 ASP A N 1
ATOM 819 C CA . ASP A 1 104 ? 2.483 -11.590 4.308 1.00 87.62 104 ASP A CA 1
ATOM 820 C C . ASP A 1 104 ? 3.956 -12.010 4.204 1.00 87.62 104 ASP A C 1
ATOM 822 O O . ASP A 1 104 ? 4.686 -11.984 5.199 1.00 87.62 104 ASP A O 1
ATOM 826 N N . LYS A 1 105 ? 4.447 -12.287 2.988 1.00 80.12 105 LYS A N 1
ATOM 827 C CA . LYS A 1 105 ? 5.882 -12.516 2.738 1.00 80.12 105 LYS A CA 1
ATOM 828 C C . LYS A 1 105 ? 6.722 -11.292 3.092 1.00 80.12 105 LYS A C 1
ATOM 830 O O . LYS A 1 105 ? 7.784 -11.436 3.689 1.00 80.12 105 LYS A O 1
ATOM 835 N N . ALA A 1 106 ? 6.246 -10.095 2.753 1.00 77.50 106 ALA A N 1
ATOM 836 C CA . ALA A 1 106 ? 6.893 -8.837 3.111 1.00 77.50 106 ALA A CA 1
ATOM 837 C C . ALA A 1 106 ? 7.066 -8.675 4.629 1.00 77.50 106 ALA A C 1
ATOM 839 O O . ALA A 1 106 ? 8.139 -8.279 5.078 1.00 77.50 106 ALA A O 1
ATOM 840 N N . ILE A 1 107 ? 6.037 -9.005 5.412 1.00 85.12 107 ILE A N 1
ATOM 841 C CA . ILE A 1 107 ? 6.087 -8.962 6.880 1.00 85.12 107 ILE A CA 1
ATOM 842 C C . ILE A 1 107 ? 7.041 -10.033 7.422 1.00 85.12 107 ILE A C 1
ATOM 844 O O . ILE A 1 107 ? 7.846 -9.739 8.303 1.00 85.12 107 ILE A O 1
ATOM 848 N N . LEU A 1 108 ? 6.994 -11.252 6.878 1.00 82.69 108 LEU A N 1
ATOM 849 C CA . LEU A 1 108 ? 7.860 -12.356 7.300 1.00 82.69 108 LEU A CA 1
ATOM 850 C C . LEU A 1 108 ? 9.346 -12.044 7.062 1.00 82.69 108 LEU A C 1
ATOM 852 O O . LEU A 1 108 ? 10.183 -12.271 7.933 1.00 82.69 108 LEU A O 1
ATOM 856 N N . LEU A 1 109 ? 9.670 -11.494 5.890 1.00 72.50 109 LEU A N 1
ATOM 857 C CA . LEU A 1 109 ? 11.038 -11.151 5.493 1.00 72.50 109 LEU A CA 1
ATOM 858 C C . LEU A 1 109 ? 11.553 -9.860 6.134 1.00 72.50 109 LEU A C 1
ATOM 860 O O . LEU A 1 109 ? 12.748 -9.583 6.058 1.00 72.50 109 LEU A O 1
ATOM 864 N N . ALA A 1 110 ? 10.680 -9.072 6.763 1.00 73.50 110 ALA A N 1
ATOM 865 C CA . ALA A 1 110 ? 11.056 -7.821 7.405 1.00 73.50 110 ALA A CA 1
ATOM 866 C C . ALA A 1 110 ? 12.093 -8.010 8.517 1.00 73.50 110 ALA A C 1
ATOM 868 O O . ALA A 1 110 ? 12.829 -7.076 8.821 1.00 73.50 110 ALA A O 1
ATOM 869 N N . GLY A 1 111 ? 12.115 -9.179 9.170 1.00 71.00 111 GLY A N 1
ATOM 870 C CA . GLY A 1 111 ? 13.086 -9.495 10.222 1.00 71.00 111 GLY A CA 1
ATOM 871 C C . GLY A 1 111 ? 13.106 -8.504 11.396 1.00 71.00 111 GLY A C 1
ATOM 872 O O . GLY A 1 111 ? 14.106 -8.425 12.099 1.00 71.00 111 GLY A O 1
ATOM 873 N N . GLY A 1 112 ? 12.034 -7.727 11.599 1.00 74.25 112 GLY A N 1
ATOM 874 C CA . GLY A 1 112 ? 11.963 -6.675 12.621 1.00 74.25 112 GLY A CA 1
ATOM 875 C C . GLY A 1 112 ? 12.268 -5.253 12.132 1.00 74.25 112 GLY A C 1
ATOM 876 O O . GLY A 1 112 ? 12.202 -4.319 12.932 1.00 74.25 112 GLY A O 1
ATOM 877 N N . ASP A 1 113 ? 12.560 -5.047 10.845 1.00 76.81 113 ASP A N 1
ATOM 878 C CA . ASP A 1 113 ? 12.755 -3.709 10.285 1.00 76.81 113 ASP A CA 1
ATOM 879 C C . ASP A 1 113 ? 11.447 -2.899 10.352 1.00 76.81 113 ASP A C 1
ATOM 881 O O . ASP A 1 113 ? 10.467 -3.160 9.647 1.00 76.81 113 ASP A O 1
ATOM 885 N N . LYS A 1 114 ? 11.431 -1.880 11.216 1.00 82.00 114 LYS A N 1
ATOM 886 C CA . LYS A 1 114 ? 10.257 -1.031 11.455 1.00 82.00 114 LYS A CA 1
ATOM 887 C C . LYS A 1 114 ? 9.835 -0.254 10.211 1.00 82.00 114 LYS A C 1
ATOM 889 O O . LYS A 1 114 ? 8.639 -0.097 9.982 1.00 82.00 114 LYS A O 1
ATOM 894 N N . ALA A 1 115 ? 10.786 0.211 9.397 1.00 76.00 115 ALA A N 1
ATOM 895 C CA . ALA A 1 115 ? 10.478 0.951 8.172 1.00 76.00 115 ALA A CA 1
ATOM 896 C C . ALA A 1 115 ? 9.761 0.059 7.156 1.00 76.00 115 ALA A C 1
ATOM 898 O O . ALA A 1 115 ? 8.963 0.535 6.343 1.00 76.00 115 ALA A O 1
ATOM 899 N N . VAL A 1 116 ? 10.040 -1.241 7.227 1.00 73.81 116 VAL A N 1
ATOM 900 C CA . VAL A 1 116 ? 9.388 -2.249 6.417 1.00 73.81 116 VAL A CA 1
ATOM 901 C C . VAL A 1 116 ? 8.006 -2.609 6.952 1.00 73.81 116 VAL A C 1
ATOM 903 O O . VAL A 1 116 ? 7.007 -2.512 6.231 1.00 73.81 116 VAL A O 1
ATOM 906 N N . LEU A 1 117 ? 7.948 -2.990 8.226 1.00 82.50 117 LEU A N 1
ATOM 907 C CA . LEU A 1 117 ? 6.723 -3.430 8.883 1.00 82.50 117 LEU A CA 1
ATOM 908 C C . LEU A 1 117 ? 5.651 -2.342 8.821 1.00 82.50 117 LEU A C 1
ATOM 910 O O . LEU A 1 117 ? 4.505 -2.634 8.481 1.00 82.50 117 LEU A O 1
ATOM 914 N N . ASN A 1 118 ? 6.030 -1.077 9.030 1.00 87.00 118 ASN A N 1
ATOM 915 C CA . ASN A 1 118 ? 5.078 0.025 8.996 1.00 87.00 118 ASN A CA 1
ATOM 916 C C . ASN A 1 118 ? 4.377 0.152 7.633 1.00 87.00 118 ASN A C 1
ATOM 918 O O . ASN A 1 118 ? 3.176 0.406 7.594 1.00 87.00 118 ASN A O 1
ATOM 922 N N . LYS A 1 119 ? 5.057 -0.101 6.506 1.00 82.31 119 LYS A N 1
ATOM 923 C CA . LYS A 1 119 ? 4.451 -0.024 5.165 1.00 82.31 119 LYS A CA 1
ATOM 924 C C . LYS A 1 119 ? 3.613 -1.254 4.859 1.00 82.31 119 LYS A C 1
ATOM 926 O O . LYS A 1 119 ? 2.504 -1.106 4.347 1.00 82.31 119 LYS A O 1
ATOM 931 N N . ALA A 1 120 ? 4.132 -2.440 5.171 1.00 84.88 120 ALA A N 1
ATOM 932 C CA . ALA A 1 120 ? 3.469 -3.700 4.861 1.00 84.88 120 ALA A CA 1
ATOM 933 C C . ALA A 1 120 ? 2.132 -3.829 5.607 1.00 84.88 120 ALA A C 1
ATOM 935 O O . ALA A 1 120 ? 1.101 -4.052 4.973 1.00 84.88 120 ALA A O 1
ATOM 936 N N . TYR A 1 121 ? 2.126 -3.564 6.918 1.00 91.56 121 TYR A N 1
ATOM 937 C CA . TYR A 1 121 ? 0.899 -3.550 7.718 1.00 91.56 121 TYR A CA 1
ATOM 938 C C . TYR A 1 121 ? -0.089 -2.480 7.238 1.00 91.56 121 TYR A C 1
ATOM 940 O O . TYR A 1 121 ? -1.269 -2.771 7.066 1.00 91.56 121 TYR A O 1
ATOM 948 N N . THR A 1 122 ? 0.384 -1.275 6.895 1.00 89.62 122 THR A N 1
ATOM 949 C CA . THR A 1 122 ? -0.493 -0.220 6.352 1.00 89.62 122 THR A CA 1
ATOM 950 C C . THR A 1 122 ? -1.175 -0.645 5.051 1.00 89.62 122 THR A C 1
ATOM 952 O O . THR A 1 122 ? -2.366 -0.401 4.853 1.00 89.62 122 THR A O 1
ATOM 955 N N . GLN A 1 123 ? -0.436 -1.283 4.139 1.00 85.50 123 GLN A N 1
ATOM 956 C CA . GLN A 1 123 ? -1.004 -1.738 2.872 1.00 85.50 123 GLN A CA 1
ATOM 957 C C . GLN A 1 123 ? -1.953 -2.924 3.045 1.00 85.50 123 GLN A C 1
ATOM 959 O O . GLN A 1 123 ? -2.987 -2.951 2.375 1.00 85.50 123 GLN A O 1
ATOM 964 N N . ARG A 1 124 ? -1.647 -3.858 3.955 1.00 91.44 124 ARG A N 1
ATOM 965 C CA . ARG A 1 124 ? -2.522 -4.997 4.262 1.00 91.44 124 ARG A CA 1
ATOM 966 C C . ARG A 1 124 ? -3.811 -4.547 4.942 1.00 91.44 124 ARG A C 1
ATOM 968 O O . ARG A 1 124 ? -4.887 -4.947 4.511 1.00 91.44 124 ARG A O 1
ATOM 975 N N . GLY A 1 125 ? -3.729 -3.588 5.862 1.00 91.38 125 GLY A N 1
ATOM 976 C CA . GLY A 1 125 ? -4.903 -2.953 6.456 1.00 91.38 125 GLY A CA 1
ATOM 977 C C . GLY A 1 125 ? -5.764 -2.223 5.421 1.00 91.38 125 GLY A C 1
ATOM 978 O O . GLY A 1 125 ? -6.981 -2.392 5.384 1.00 91.38 125 GLY A O 1
ATOM 979 N N . ALA A 1 126 ? -5.149 -1.486 4.490 1.00 88.38 126 ALA A N 1
ATOM 980 C CA . ALA A 1 126 ? -5.880 -0.859 3.386 1.00 88.38 126 ALA A CA 1
ATOM 981 C C . ALA A 1 126 ? -6.526 -1.880 2.428 1.00 88.38 126 ALA A C 1
ATOM 983 O O . ALA A 1 126 ? -7.589 -1.604 1.871 1.00 88.38 126 ALA A O 1
ATOM 984 N N . LEU A 1 127 ? -5.894 -3.039 2.214 1.00 89.31 127 LEU A N 1
ATOM 985 C CA . LEU A 1 127 ? -6.453 -4.145 1.434 1.00 89.31 127 LEU A CA 1
ATOM 986 C C . LEU A 1 127 ? -7.660 -4.766 2.150 1.00 89.31 127 LEU A C 1
ATOM 988 O O . LEU A 1 127 ? -8.719 -4.890 1.544 1.00 89.31 127 LEU A O 1
ATOM 992 N N . HIS A 1 128 ? -7.541 -5.078 3.441 1.00 91.25 128 HIS A N 1
ATOM 993 C CA . HIS A 1 128 ? -8.643 -5.610 4.245 1.00 91.25 128 HIS A CA 1
ATOM 994 C C . HIS A 1 128 ? -9.828 -4.651 4.327 1.00 91.25 128 HIS A C 1
ATOM 996 O O . HIS A 1 128 ? -10.970 -5.086 4.196 1.00 91.25 128 HIS A O 1
ATOM 1002 N N . LYS A 1 129 ? -9.566 -3.344 4.433 1.00 88.38 129 LYS A N 1
ATOM 1003 C CA . LYS A 1 129 ? -10.610 -2.317 4.374 1.00 88.38 129 LYS A CA 1
ATOM 1004 C C . LYS A 1 129 ? -11.352 -2.346 3.038 1.00 88.38 129 LYS A C 1
ATOM 1006 O O . LYS A 1 129 ? -12.574 -2.284 3.019 1.00 88.38 129 LYS A O 1
ATOM 1011 N N . ALA A 1 130 ? -10.625 -2.467 1.925 1.00 85.69 130 ALA A N 1
ATOM 1012 C CA . ALA A 1 130 ? -11.229 -2.570 0.595 1.00 85.69 130 ALA A CA 1
ATOM 1013 C C . ALA A 1 130 ? -12.048 -3.862 0.409 1.00 85.69 130 ALA A C 1
ATOM 1015 O O . ALA A 1 130 ? -12.979 -3.878 -0.388 1.00 85.69 130 ALA A O 1
ATOM 1016 N N . LEU A 1 131 ? -11.720 -4.918 1.159 1.00 87.50 131 LEU A N 1
ATOM 1017 C CA . LEU A 1 131 ? -12.457 -6.183 1.200 1.00 87.50 131 LEU A CA 1
ATOM 1018 C C . LEU A 1 131 ? -13.654 -6.174 2.169 1.00 87.50 131 LEU A C 1
ATOM 1020 O O . LEU A 1 131 ? -14.378 -7.161 2.227 1.00 87.50 131 LEU A O 1
ATOM 1024 N N . GLY A 1 132 ? -13.868 -5.091 2.927 1.00 87.25 132 GLY A N 1
ATOM 1025 C CA . GLY A 1 132 ? -14.944 -4.985 3.920 1.00 87.25 132 GLY A CA 1
ATOM 1026 C C . GLY A 1 132 ? -14.627 -5.602 5.287 1.00 87.25 132 GLY A C 1
ATOM 1027 O O . GLY A 1 132 ? -15.475 -5.589 6.174 1.00 87.25 132 GLY A O 1
ATOM 1028 N N . ASN A 1 133 ? -13.405 -6.096 5.501 1.00 89.69 133 ASN A N 1
ATOM 1029 C CA . ASN A 1 133 ? -13.001 -6.715 6.764 1.00 89.69 133 ASN A CA 1
ATOM 1030 C C . ASN A 1 133 ? -12.465 -5.652 7.742 1.00 89.69 133 ASN A C 1
ATOM 1032 O O . ASN A 1 133 ? -11.261 -5.610 8.019 1.00 89.69 133 ASN A O 1
ATOM 1036 N N . GLU A 1 134 ? -13.345 -4.773 8.236 1.00 87.62 134 GLU A N 1
ATOM 1037 C CA . GLU A 1 134 ? -12.966 -3.592 9.033 1.00 87.62 134 GLU A CA 1
ATOM 1038 C C . GLU A 1 134 ? -12.162 -3.930 10.300 1.00 87.62 134 GLU A C 1
ATOM 1040 O O . GLU A 1 134 ? -11.166 -3.259 10.565 1.00 87.62 134 GLU A O 1
ATOM 1045 N N . ASP A 1 135 ? -12.504 -5.000 11.024 1.00 88.94 135 ASP A N 1
ATOM 1046 C CA . ASP A 1 135 ? -11.797 -5.388 12.258 1.00 88.94 135 ASP A CA 1
ATOM 1047 C C . ASP A 1 135 ? -10.335 -5.767 11.986 1.00 88.94 135 ASP A C 1
ATOM 1049 O O . ASP A 1 135 ? -9.405 -5.279 12.631 1.00 88.94 135 ASP A O 1
ATOM 1053 N N . THR A 1 136 ? -10.109 -6.603 10.967 1.00 91.12 136 THR A N 1
ATOM 1054 C CA . THR A 1 136 ? -8.749 -6.992 10.557 1.00 91.12 136 THR A CA 1
ATOM 1055 C C . THR A 1 136 ? -7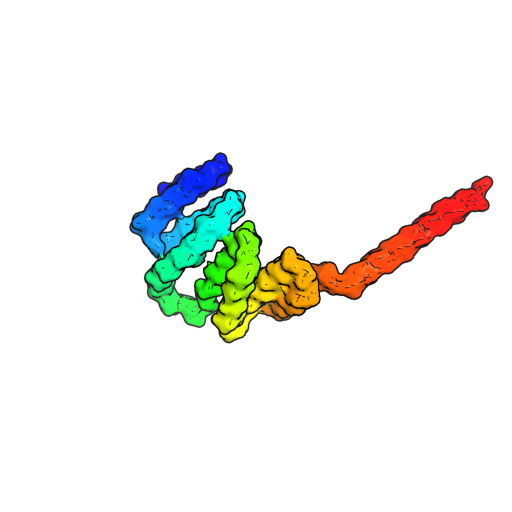.978 -5.819 9.962 1.00 91.12 136 THR A C 1
ATOM 1057 O O . THR A 1 136 ? -6.769 -5.707 10.156 1.00 91.12 136 THR A O 1
ATOM 1060 N N . ALA A 1 137 ? -8.679 -4.914 9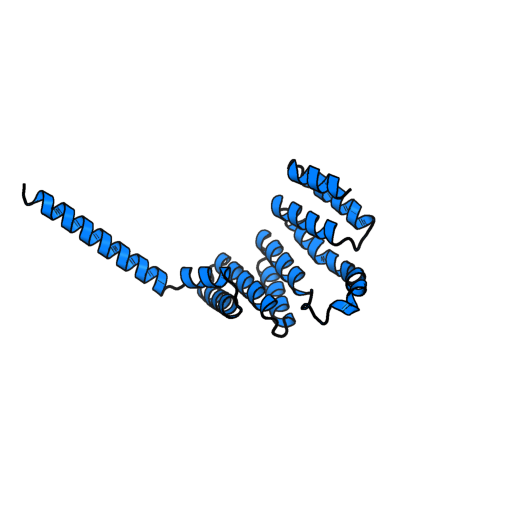.272 1.00 91.94 137 ALA A N 1
ATOM 1061 C CA . ALA A 1 137 ? -8.083 -3.706 8.732 1.00 91.94 137 ALA A CA 1
ATOM 1062 C C . ALA A 1 137 ? -7.606 -2.771 9.844 1.00 91.94 137 ALA A C 1
ATOM 1064 O O . ALA A 1 137 ? -6.529 -2.187 9.723 1.00 91.94 137 ALA A O 1
ATOM 1065 N N . LEU A 1 138 ? -8.396 -2.630 10.914 1.00 91.94 138 LEU A N 1
ATOM 1066 C CA . LEU A 1 138 ? -8.052 -1.807 12.066 1.00 91.94 138 LEU A CA 1
ATOM 1067 C C . LEU A 1 138 ? -6.822 -2.360 12.775 1.00 91.94 138 LEU A C 1
ATOM 1069 O O . LEU A 1 138 ? -5.862 -1.616 12.942 1.00 91.94 138 LEU A O 1
ATOM 1073 N N . ALA A 1 139 ? -6.798 -3.661 13.072 1.00 92.56 139 ALA A N 1
ATOM 1074 C CA . ALA A 1 139 ? -5.653 -4.302 13.719 1.00 92.56 139 ALA A CA 1
ATOM 1075 C C . ALA A 1 139 ? -4.344 -4.116 12.925 1.00 92.56 139 ALA A C 1
ATOM 1077 O O . ALA A 1 139 ? -3.283 -3.847 13.491 1.00 92.56 139 ALA A O 1
ATOM 1078 N N . ASP A 1 140 ? -4.406 -4.221 11.596 1.00 93.81 140 ASP A N 1
ATOM 1079 C CA . ASP A 1 140 ? -3.245 -3.986 10.738 1.00 93.81 140 ASP A CA 1
ATOM 1080 C C . ASP A 1 140 ? -2.834 -2.512 10.680 1.00 93.81 140 ASP A C 1
ATOM 1082 O O . ASP A 1 140 ? -1.643 -2.200 10.682 1.00 93.81 140 ASP A O 1
ATOM 1086 N N . LEU A 1 141 ? -3.790 -1.584 10.650 1.00 92.81 141 LEU A N 1
ATOM 1087 C CA . LEU A 1 141 ? -3.482 -0.154 10.666 1.00 92.81 141 LEU A CA 1
ATOM 1088 C C . LEU A 1 141 ? -2.927 0.296 12.023 1.00 92.81 141 LEU A C 1
ATOM 1090 O O . LEU A 1 141 ? -2.020 1.126 12.049 1.00 92.81 141 LEU A O 1
ATOM 1094 N N . GLU A 1 142 ? -3.377 -0.293 13.127 1.00 93.19 142 GLU A N 1
ATOM 1095 C CA . GLU A 1 142 ? -2.806 -0.081 14.459 1.00 93.19 142 GLU A CA 1
ATOM 1096 C C . GLU A 1 142 ? -1.354 -0.555 14.525 1.00 93.19 142 GLU A C 1
ATOM 1098 O O . GLU A 1 142 ? -0.484 0.211 14.938 1.00 93.19 142 GLU A O 1
ATOM 1103 N N . LYS A 1 143 ? -1.049 -1.753 14.008 1.00 92.81 143 LYS A N 1
ATOM 1104 C CA . LYS A 1 143 ? 0.345 -2.211 13.887 1.00 92.81 143 LYS A CA 1
ATOM 1105 C C . LYS A 1 143 ? 1.173 -1.287 13.000 1.00 92.81 143 LYS A C 1
ATOM 1107 O O . LYS A 1 143 ? 2.297 -0.931 13.343 1.00 92.81 143 LYS A O 1
ATOM 1112 N N . GLY A 1 144 ? 0.627 -0.857 11.862 1.00 90.75 144 GLY A N 1
ATOM 1113 C CA . GLY A 1 144 ? 1.286 0.115 10.987 1.00 90.75 144 GLY A CA 1
ATOM 1114 C C . GLY A 1 144 ? 1.618 1.426 11.711 1.00 90.75 144 GLY A C 1
ATOM 1115 O O . GLY A 1 144 ? 2.715 1.964 11.538 1.00 90.75 144 GLY A O 1
ATOM 1116 N N . ALA A 1 145 ? 0.698 1.908 12.549 1.00 92.25 145 ALA A N 1
ATOM 1117 C CA . ALA A 1 145 ? 0.861 3.103 13.369 1.00 92.25 145 ALA A CA 1
ATOM 1118 C C . ALA A 1 145 ? 1.910 2.906 14.475 1.00 92.25 145 ALA A C 1
ATOM 1120 O O . ALA A 1 145 ? 2.743 3.786 14.679 1.00 92.25 145 ALA A O 1
ATOM 1121 N N . GLU A 1 146 ? 1.923 1.742 15.131 1.00 92.19 146 GLU A N 1
ATOM 1122 C CA . GLU A 1 146 ? 2.908 1.367 16.154 1.00 92.19 146 GLU A CA 1
ATOM 1123 C C . GLU A 1 146 ? 4.341 1.387 15.598 1.00 92.19 146 GLU A C 1
ATOM 1125 O O . GLU A 1 146 ? 5.267 1.889 16.237 1.00 92.19 146 GLU A O 1
ATOM 1130 N N . TYR A 1 147 ? 4.527 0.931 14.355 1.00 88.69 147 TYR A N 1
ATOM 1131 C CA . TYR A 1 147 ? 5.812 1.022 13.655 1.00 88.69 147 TYR A CA 1
ATOM 1132 C C . TYR A 1 147 ? 6.100 2.412 13.041 1.00 88.69 147 TYR A C 1
ATOM 1134 O O . TYR A 1 147 ? 7.086 2.581 12.315 1.00 88.69 147 TYR A O 1
ATOM 1142 N N . GLY A 1 148 ? 5.269 3.419 13.327 1.00 86.12 148 GLY A N 1
ATOM 1143 C CA . GLY A 1 148 ? 5.514 4.824 12.999 1.00 86.12 148 GLY A CA 1
ATOM 1144 C C . GLY A 1 148 ? 5.008 5.282 11.630 1.00 86.12 148 GLY A C 1
ATOM 1145 O O . GLY A 1 148 ? 5.532 6.258 11.094 1.00 86.12 148 GLY A O 1
ATOM 1146 N N . ASN A 1 149 ? 4.027 4.602 11.025 1.00 86.44 149 ASN A N 1
ATOM 1147 C CA . ASN A 1 149 ? 3.428 5.076 9.776 1.00 86.44 149 ASN A CA 1
ATOM 1148 C C . ASN A 1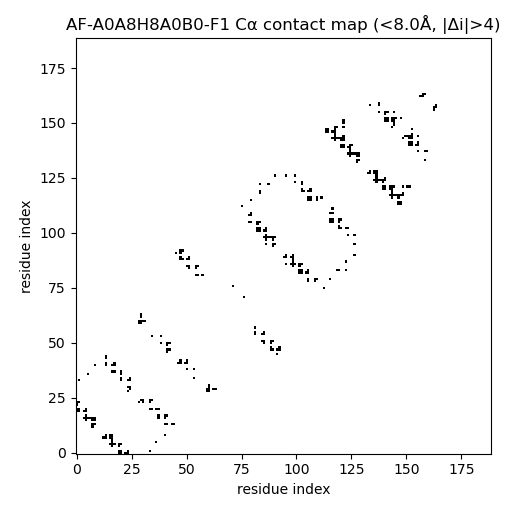 149 ? 2.335 6.136 10.046 1.00 86.44 149 ASN A C 1
ATOM 1150 O O . ASN A 1 149 ? 1.278 5.787 10.573 1.00 86.44 149 ASN A O 1
ATOM 1154 N N . PRO A 1 150 ? 2.515 7.405 9.624 1.00 85.06 150 PRO A N 1
ATOM 1155 C CA . PRO A 1 150 ? 1.555 8.473 9.918 1.00 85.06 150 PRO A CA 1
ATOM 1156 C C . PRO A 1 150 ? 0.207 8.290 9.205 1.00 85.06 150 PRO A C 1
ATOM 1158 O O . PRO A 1 150 ? -0.833 8.691 9.725 1.00 85.06 150 PRO A O 1
ATOM 1161 N N . ILE A 1 151 ? 0.205 7.658 8.026 1.00 86.88 151 ILE A N 1
ATOM 1162 C CA . ILE A 1 151 ? -1.023 7.361 7.277 1.00 86.88 151 ILE A CA 1
ATOM 1163 C C . ILE A 1 151 ? -1.830 6.305 8.030 1.00 86.88 151 ILE A C 1
ATOM 1165 O O . ILE A 1 151 ? -3.047 6.427 8.143 1.00 86.88 151 ILE A O 1
ATOM 1169 N N . ALA A 1 152 ? -1.152 5.293 8.572 1.00 88.44 152 ALA A N 1
ATOM 1170 C CA . ALA A 1 152 ? -1.785 4.259 9.376 1.00 88.44 152 ALA A CA 1
ATOM 1171 C C . ALA A 1 152 ? -2.363 4.823 10.673 1.00 88.44 152 ALA A C 1
ATOM 1173 O O . ALA A 1 152 ? -3.503 4.511 10.991 1.00 88.44 152 ALA A O 1
ATOM 1174 N N . SER A 1 153 ? -1.639 5.714 11.360 1.00 88.25 153 SER A N 1
ATOM 1175 C CA . SER A 1 153 ? -2.144 6.398 12.557 1.00 88.25 153 SER A CA 1
ATOM 1176 C C . SER A 1 153 ? -3.437 7.160 12.264 1.00 88.25 153 SER A C 1
ATOM 1178 O O . SER A 1 153 ? -4.436 6.971 12.955 1.00 88.25 153 SER A O 1
ATOM 1180 N N . GLY A 1 154 ? -3.455 7.974 11.203 1.00 87.25 154 GLY A N 1
ATOM 1181 C CA . GLY A 1 154 ? -4.661 8.703 10.803 1.00 87.25 154 GLY A CA 1
ATOM 1182 C C . GLY A 1 154 ? -5.808 7.770 10.401 1.00 87.25 154 GLY A C 1
ATOM 1183 O O . GLY A 1 154 ? -6.956 7.973 10.801 1.00 87.25 154 GLY A O 1
ATOM 1184 N N . ALA A 1 155 ? -5.501 6.709 9.652 1.00 86.81 155 ALA A N 1
ATOM 1185 C CA . ALA A 1 155 ? -6.490 5.728 9.225 1.00 86.81 155 ALA A CA 1
ATOM 1186 C C . ALA A 1 155 ? -7.071 4.929 10.406 1.00 86.81 155 ALA A C 1
ATOM 1188 O O . ALA A 1 155 ? -8.289 4.772 10.467 1.00 86.81 155 ALA A O 1
ATOM 1189 N N . ALA A 1 156 ? -6.249 4.488 11.360 1.00 87.94 156 ALA A N 1
ATOM 1190 C CA . ALA A 1 156 ? -6.684 3.772 12.558 1.00 87.94 156 ALA A CA 1
ATOM 1191 C C . ALA A 1 156 ? -7.614 4.641 13.415 1.00 87.94 156 ALA A C 1
ATOM 1193 O O . ALA A 1 156 ? -8.703 4.201 13.775 1.00 87.94 156 ALA A O 1
ATOM 1194 N N . VAL A 1 157 ? -7.260 5.914 13.639 1.00 85.69 157 VAL A N 1
ATOM 1195 C CA . VAL A 1 157 ? -8.129 6.870 14.350 1.00 85.69 157 VAL A CA 1
ATOM 1196 C C . VAL A 1 157 ? -9.466 7.046 13.629 1.00 85.69 157 VAL A C 1
ATOM 1198 O O . VAL A 1 157 ? -10.513 7.005 14.267 1.00 85.69 157 VAL A O 1
ATOM 1201 N N . SER A 1 158 ? -9.458 7.187 12.300 1.00 81.75 158 SER A N 1
ATOM 1202 C CA . SER A 1 158 ? -10.697 7.346 11.520 1.00 81.75 158 SER A CA 1
ATOM 1203 C C . SER A 1 158 ? -11.602 6.109 11.536 1.00 81.75 158 SER A C 1
ATOM 1205 O O . SER A 1 158 ? -12.819 6.215 11.378 1.00 81.75 158 SER A O 1
ATOM 1207 N N . MET A 1 159 ? -11.013 4.923 11.691 1.00 81.31 159 MET A N 1
ATOM 1208 C CA . MET A 1 159 ? -11.746 3.661 11.733 1.00 81.31 159 MET A CA 1
ATOM 1209 C C . MET A 1 159 ? -12.159 3.268 13.146 1.00 81.31 159 MET A C 1
ATOM 1211 O O . MET A 1 159 ? -13.043 2.426 13.280 1.00 81.31 159 MET A O 1
ATOM 1215 N N . ASN A 1 160 ? -11.580 3.897 14.172 1.00 80.50 160 ASN A N 1
ATOM 1216 C CA . ASN A 1 160 ? -11.926 3.640 15.557 1.00 80.50 160 ASN A CA 1
ATOM 1217 C C . ASN A 1 160 ? -13.436 3.898 15.772 1.00 80.50 160 ASN A C 1
ATOM 1219 O O . ASN A 1 160 ? -13.898 5.037 15.612 1.00 80.50 160 ASN A O 1
ATOM 1223 N N . PRO A 1 161 ? -14.219 2.868 16.141 1.00 70.94 161 PRO A N 1
ATOM 1224 C CA . PRO A 1 161 ? -15.664 2.992 16.299 1.00 70.94 161 PRO A CA 1
ATOM 1225 C C . PRO A 1 161 ? -16.043 4.011 17.381 1.00 70.94 161 PRO A C 1
ATOM 1227 O O . PRO A 1 161 ? -17.042 4.713 17.233 1.00 70.94 161 PRO A O 1
ATOM 1230 N N . TYR A 1 162 ? -15.210 4.182 18.413 1.00 68.06 162 TYR A N 1
ATOM 1231 C CA . TYR A 1 162 ? -15.421 5.190 19.451 1.00 68.06 162 TYR A CA 1
ATOM 1232 C C . TYR A 1 162 ? -15.253 6.618 18.916 1.00 68.06 162 TYR A C 1
ATOM 1234 O O . TYR A 1 162 ? -16.024 7.499 19.287 1.00 68.06 162 TYR A O 1
ATOM 1242 N N . ALA A 1 163 ? -14.313 6.853 17.994 1.00 65.50 163 ALA A N 1
ATOM 1243 C CA . ALA A 1 163 ? -14.150 8.162 17.357 1.00 65.50 163 ALA A CA 1
ATOM 1244 C C . ALA A 1 163 ? -15.346 8.508 16.450 1.00 65.50 163 ALA A C 1
ATOM 1246 O O . ALA A 1 163 ? -15.814 9.648 16.450 1.00 65.50 163 ALA A O 1
ATOM 1247 N N . LYS A 1 164 ? -15.889 7.518 15.726 1.00 65.69 164 LYS A N 1
ATOM 1248 C CA . LYS A 1 164 ? -17.121 7.680 14.932 1.00 65.69 164 LYS A CA 1
ATOM 1249 C C . LYS A 1 164 ? -18.326 8.019 15.824 1.00 65.69 164 LYS A C 1
ATOM 1251 O O . LYS A 1 164 ? -19.080 8.932 15.496 1.00 65.69 164 LYS A O 1
ATOM 1256 N N . LEU A 1 165 ? -18.474 7.331 16.959 1.00 62.91 165 LEU A N 1
ATOM 1257 C CA . LEU A 1 165 ? -19.554 7.559 17.929 1.00 62.91 165 LEU A CA 1
ATOM 1258 C C . LEU A 1 165 ? -19.469 8.936 18.593 1.00 62.91 165 LEU A C 1
ATOM 1260 O O . LEU A 1 165 ? -20.474 9.636 18.645 1.00 62.91 165 LEU A O 1
ATOM 1264 N N . CYS A 1 166 ? -18.289 9.361 19.051 1.00 63.34 166 CYS A N 1
ATOM 1265 C CA . CYS A 1 166 ? -18.123 10.681 19.665 1.00 63.34 166 CYS A CA 1
ATOM 1266 C C . CYS A 1 166 ? -18.493 11.810 18.697 1.00 63.34 166 CYS A C 1
ATOM 1268 O O . CYS A 1 166 ? -19.209 12.730 19.082 1.00 63.34 166 CYS A O 1
ATOM 1270 N N . ASN A 1 167 ? -18.074 11.720 17.431 1.00 66.19 167 ASN A N 1
ATOM 1271 C CA . ASN A 1 167 ? -18.423 12.726 16.427 1.00 66.19 167 ASN A CA 1
ATOM 1272 C C . ASN A 1 167 ? -19.925 12.733 16.107 1.00 66.19 167 ASN A C 1
ATOM 1274 O O . ASN A 1 167 ? -20.498 13.809 15.944 1.00 66.19 167 ASN A O 1
ATOM 1278 N N . ALA A 1 168 ? -20.566 11.561 16.048 1.00 71.00 168 ALA A N 1
ATOM 1279 C CA . ALA A 1 168 ? -22.003 11.449 15.809 1.00 71.00 168 ALA A CA 1
ATOM 1280 C C . ALA A 1 168 ? -22.822 12.023 16.976 1.00 71.00 168 ALA A C 1
ATOM 1282 O O . ALA A 1 168 ? -23.681 12.868 16.753 1.00 71.00 168 ALA A O 1
ATOM 1283 N N . ILE A 1 169 ? -22.493 11.645 18.215 1.00 74.12 169 ILE A N 1
ATOM 1284 C CA . ILE A 1 169 ? -23.184 12.117 19.423 1.00 74.12 169 ILE A CA 1
ATOM 1285 C C . ILE A 1 169 ? -22.998 13.628 19.600 1.00 74.12 169 ILE A C 1
ATOM 1287 O O . ILE A 1 169 ? -23.961 14.339 19.874 1.00 74.12 169 ILE A O 1
ATOM 1291 N N . VAL A 1 170 ? -21.778 14.147 19.422 1.00 75.56 170 VAL A N 1
ATOM 1292 C CA . VAL A 1 170 ? -21.514 15.592 19.534 1.00 75.56 170 VAL A CA 1
ATOM 1293 C C . VAL A 1 170 ? -22.256 16.374 18.448 1.00 75.56 170 VAL A C 1
ATOM 1295 O O . VAL A 1 170 ? -22.831 17.416 18.754 1.00 75.56 170 VAL A O 1
ATOM 1298 N N . SER A 1 171 ? -22.298 15.869 17.210 1.00 76.69 171 SER A N 1
ATOM 1299 C CA . SER A 1 171 ? -23.048 16.516 16.122 1.00 76.69 171 SER A CA 1
ATOM 1300 C C . SER A 1 171 ? -24.551 16.518 16.402 1.00 76.69 171 SER A C 1
ATOM 1302 O O . SER A 1 171 ? -25.191 17.557 16.282 1.00 76.69 171 SER A O 1
ATOM 1304 N N . GLU A 1 172 ? -25.103 15.395 16.863 1.00 80.19 172 GLU A N 1
ATOM 1305 C CA . GLU A 1 172 ? -26.527 15.254 17.181 1.00 80.19 172 GLU A CA 1
ATOM 1306 C C . GLU A 1 172 ? -26.954 16.171 18.340 1.00 80.19 172 GLU A C 1
ATOM 1308 O O . GLU A 1 172 ? -27.980 16.850 18.266 1.00 80.19 172 GLU A O 1
ATOM 1313 N N . VAL A 1 173 ? -26.135 16.268 19.393 1.00 79.81 173 VAL A N 1
ATOM 1314 C CA . VAL A 1 173 ? -26.380 17.186 20.517 1.00 79.81 173 VAL A CA 1
ATOM 1315 C C . VAL A 1 173 ? -26.279 18.649 20.069 1.00 79.81 173 VAL A C 1
ATOM 1317 O O . VAL A 1 173 ? -27.108 19.469 20.464 1.00 79.81 173 VAL A O 1
ATOM 1320 N N . MET A 1 174 ? -25.308 18.991 19.219 1.00 78.25 174 MET A N 1
ATOM 1321 C CA . MET A 1 174 ? -25.132 20.352 18.704 1.00 78.25 174 MET A CA 1
ATOM 1322 C C . MET A 1 174 ? -26.292 20.776 17.785 1.00 78.25 174 MET A C 1
ATOM 1324 O O . MET A 1 174 ? -26.794 21.896 17.900 1.00 78.25 174 MET A O 1
ATOM 1328 N N . GLU A 1 175 ? -26.776 19.872 16.931 1.00 79.00 175 GLU A N 1
ATOM 1329 C CA . GLU A 1 175 ? -27.975 20.070 16.107 1.00 79.00 175 GLU A CA 1
ATOM 1330 C C . GLU A 1 175 ? -29.242 20.234 16.960 1.00 79.00 175 GLU A C 1
ATOM 1332 O O . GLU A 1 175 ? -30.075 21.107 16.686 1.00 79.00 175 GLU A O 1
ATOM 1337 N N . ALA A 1 176 ? -29.384 19.441 18.027 1.00 80.38 176 ALA A N 1
ATOM 1338 C CA . ALA A 1 176 ? -30.508 19.540 18.952 1.00 80.38 176 ALA A CA 1
ATOM 1339 C C . ALA A 1 176 ? -30.537 20.888 19.697 1.00 80.38 176 ALA A C 1
ATOM 1341 O O . ALA A 1 176 ? -31.611 21.474 19.860 1.00 80.38 176 ALA A O 1
ATOM 1342 N N . GLU A 1 177 ? -29.382 21.411 20.114 1.00 78.69 177 GLU A N 1
ATOM 1343 C CA . GLU A 1 177 ? -29.285 22.712 20.787 1.00 78.69 177 GLU A CA 1
ATOM 1344 C C . GLU A 1 177 ? -29.538 23.892 19.833 1.00 78.69 177 GLU A C 1
ATOM 1346 O O . GLU A 1 177 ? -30.281 24.813 20.182 1.00 78.69 177 GLU A O 1
ATOM 1351 N N . LEU A 1 178 ? -29.043 23.837 18.591 1.00 76.00 178 LEU A N 1
ATOM 1352 C CA . LEU A 1 178 ? -29.367 24.833 17.557 1.00 76.00 178 LEU A CA 1
ATOM 1353 C C . LEU A 1 178 ? -30.875 24.883 17.263 1.00 76.00 178 LEU A C 1
ATOM 1355 O O . LEU A 1 178 ? -31.463 25.961 17.142 1.00 76.00 178 LEU A O 1
ATOM 1359 N N . ARG A 1 179 ? -31.531 23.718 17.206 1.00 74.56 179 ARG A N 1
ATOM 1360 C CA . ARG A 1 179 ? -32.980 23.620 16.983 1.00 74.56 179 ARG A CA 1
ATOM 1361 C C . ARG A 1 179 ? -33.796 24.167 18.158 1.00 74.56 179 ARG A C 1
ATOM 1363 O O . ARG A 1 179 ? -34.839 24.778 17.931 1.00 74.56 179 ARG A O 1
ATOM 1370 N N . LYS A 1 180 ? -33.327 23.987 19.399 1.00 76.62 180 LYS A N 1
ATOM 1371 C CA . LYS A 1 180 ? -33.944 24.588 20.596 1.00 76.62 180 LYS A CA 1
ATOM 1372 C C . LYS A 1 180 ? -33.766 26.106 20.641 1.00 76.62 180 LYS A C 1
ATOM 1374 O O . LYS A 1 180 ? -34.717 26.793 21.001 1.00 76.62 180 LYS A O 1
ATOM 1379 N N . GLY A 1 181 ? -32.596 26.626 20.264 1.00 69.00 181 GLY A N 1
ATOM 1380 C CA . GLY A 1 181 ? -32.332 28.070 20.203 1.00 69.00 181 GLY A CA 1
ATOM 1381 C C . GLY A 1 181 ? -33.263 28.790 19.224 1.00 69.00 181 GLY A C 1
ATOM 1382 O O . GLY A 1 181 ? -33.969 29.715 19.608 1.00 69.00 181 GLY A O 1
ATOM 1383 N N . LEU A 1 182 ? -33.389 28.266 18.000 1.00 59.97 182 LEU A N 1
ATOM 1384 C CA . LEU A 1 182 ? -34.296 28.804 16.974 1.00 59.97 182 LEU A CA 1
ATOM 1385 C C . LEU A 1 182 ? -35.789 28.689 17.337 1.00 59.97 182 LEU A C 1
ATOM 1387 O O . LEU A 1 182 ? -36.621 29.417 16.796 1.00 59.97 182 LEU A O 1
ATOM 1391 N N . GLY A 1 183 ? -36.148 27.748 18.215 1.00 57.12 183 GLY A N 1
ATOM 1392 C CA . GLY A 1 183 ? -37.508 27.589 18.732 1.00 57.12 183 GLY A CA 1
ATOM 1393 C C . GLY A 1 183 ? -37.861 28.581 19.843 1.00 57.12 183 GLY A C 1
ATOM 1394 O O . GLY A 1 183 ? -39.030 28.934 19.976 1.00 57.12 183 GLY A O 1
ATOM 1395 N N . LYS A 1 184 ? -36.869 29.051 20.610 1.00 56.28 184 LYS A N 1
ATOM 1396 C CA . LYS A 1 184 ? -37.055 30.072 21.652 1.00 56.28 184 LYS A CA 1
ATOM 1397 C C . LYS A 1 184 ? -37.223 31.470 21.056 1.00 56.28 184 LYS A C 1
ATOM 1399 O O . LYS A 1 184 ? -38.157 32.161 21.441 1.00 56.28 184 LYS A O 1
ATOM 1404 N N . ASP A 1 185 ? -36.449 31.810 20.026 1.00 52.59 185 ASP A N 1
ATOM 1405 C CA . ASP A 1 185 ? -36.553 33.112 19.342 1.00 52.59 185 ASP A CA 1
ATOM 1406 C C . ASP A 1 185 ? -37.913 33.337 18.648 1.00 52.59 185 ASP A C 1
ATOM 1408 O O . ASP A 1 185 ? -38.319 34.474 18.421 1.00 52.59 185 ASP A O 1
ATOM 1412 N N . LYS A 1 186 ? -38.648 32.263 18.318 1.00 53.59 186 LYS A N 1
ATOM 1413 C CA . LYS A 1 186 ? -40.012 32.333 17.757 1.00 53.59 186 LYS A CA 1
ATOM 1414 C C . LYS A 1 186 ? -41.128 32.345 18.803 1.00 53.59 186 LYS A C 1
ATOM 1416 O O . LYS A 1 186 ? -42.267 32.604 18.439 1.00 53.59 186 LYS A O 1
ATOM 1421 N N . ALA A 1 187 ? -40.831 32.001 20.055 1.00 52.50 187 ALA A N 1
ATOM 1422 C CA . ALA A 1 187 ? -41.804 32.008 21.148 1.00 52.50 187 ALA A CA 1
ATOM 1423 C C . ALA A 1 187 ? -41.819 33.345 21.914 1.00 52.50 187 ALA A C 1
ATOM 1425 O O . ALA A 1 187 ? -42.720 33.570 22.717 1.00 52.50 187 ALA A O 1
ATOM 1426 N N . GLU A 1 188 ? -40.832 34.215 21.667 1.00 49.62 188 GLU A N 1
ATOM 1427 C CA . GLU A 1 188 ? -40.678 35.538 22.292 1.00 49.62 188 GLU A CA 1
ATOM 1428 C C . GLU A 1 188 ? -41.076 36.718 21.370 1.00 49.62 188 GLU A C 1
ATOM 1430 O O . GLU A 1 188 ? -40.897 37.875 21.753 1.00 49.62 188 GLU A O 1
ATOM 1435 N N . GLN A 1 189 ? -41.650 36.451 20.186 1.00 44.28 189 GLN A N 1
ATOM 1436 C CA . GLN A 1 189 ? -42.315 37.437 19.309 1.00 44.28 189 GLN A CA 1
ATOM 1437 C C . GLN A 1 189 ? -43.825 37.206 19.280 1.00 44.28 189 GLN A C 1
ATOM 1439 O O . GLN A 1 189 ? -44.564 38.217 19.270 1.00 44.28 189 GLN A O 1
#

Solvent-accessible surface area (backbone atoms only — not comparable to full-atom values): 9835 Å² total; per-residue (Å²): 89,66,71,54,18,51,53,29,42,76,70,67,40,46,68,61,17,44,53,32,23,49,50,45,34,73,76,37,72,54,47,63,64,40,56,54,53,37,49,55,45,28,62,73,67,65,39,38,70,61,41,40,53,54,46,62,52,50,70,54,33,62,63,52,53,58,82,42,62,87,61,52,89,80,52,81,79,85,65,46,69,44,28,56,51,33,18,55,23,26,47,75,68,66,40,49,68,63,15,47,54,30,31,51,50,35,51,66,70,33,79,79,39,42,81,48,39,11,50,34,28,28,52,49,10,54,48,29,44,76,71,67,40,53,71,64,11,40,57,25,10,45,51,1,27,74,44,66,26,68,67,18,42,55,49,29,54,69,65,34,65,67,54,51,48,52,54,50,53,51,50,51,54,52,52,52,51,53,55,49,52,63,53,49,68,65,73,77,113

pLDDT: mean 71.11, std 16.95, range [26.03, 93.81]

Organism: NCBI:txid278681

Foldseek 3Di:
DQVVLVVCLVVVVLVVSLVVLVVVCVVPVLPPSSLVSNLVSCVVVVVLVVQLVSLVSCVSNVVVVVVCPVVDVPPDDPPQVSLLSNLVSCVSVVVNVSSLVSLVVQCVVCPPVLVSLLSSLQSNLVSCVVVVNLVSSLVSLVSSVVSPDPVSVVVNCVSPVVNVVVVVVVVVVVVVVVVVVVVVVVVVD